Protein AF-A0A969WAZ4-F1 (afdb_monomer_lite)

pLDDT: mean 90.3, std 9.88, range [42.66, 98.5]

Radius of gyration: 16.64 Å; chains: 1; bounding box: 35×36×39 Å

Foldseek 3Di:
DQFQPVCLVVLLCCLAPHPNDLVSVLVRCVRNVVCPVHDPVLSSQLSVLLSVLSVVPQDPDDDDLVRVLVSLLVSQVSSCVSPPWRCLQVSQVSVCSRVVQQGAGDDPLLLQLLQVCCVVPPLNVPADRLDDQFTDRDSVSSNVNSVSRSSSSVSLVSVLVVCVVVVVCCCPVVVDPDDHSSVVSNVVSSCVSCVPDDD

Structure (mmCIF, N/CA/C/O backbone):
data_AF-A0A969WAZ4-F1
#
_entry.id   AF-A0A969WAZ4-F1
#
loop_
_atom_site.group_PDB
_atom_site.id
_atom_site.type_symbol
_atom_site.label_atom_id
_atom_site.label_alt_id
_atom_site.label_comp_id
_atom_site.label_asym_id
_atom_site.label_entity_id
_atom_site.label_seq_id
_atom_site.pdbx_PDB_ins_code
_atom_site.Cartn_x
_atom_site.Cartn_y
_atom_site.Cartn_z
_atom_site.occupancy
_atom_site.B_iso_or_equiv
_atom_site.auth_seq_id
_atom_site.auth_comp_id
_atom_site.auth_asym_id
_atom_site.auth_atom_id
_atom_site.pdbx_PDB_model_num
ATOM 1 N N . MET A 1 1 ? -11.092 9.374 -11.757 1.00 43.03 1 MET A N 1
ATOM 2 C CA . MET A 1 1 ? -9.801 9.866 -11.198 1.00 43.03 1 MET A CA 1
ATOM 3 C C . MET A 1 1 ? -9.638 9.368 -9.758 1.00 43.03 1 MET A C 1
ATOM 5 O O . MET A 1 1 ? -10.568 9.556 -8.981 1.00 43.03 1 MET A O 1
ATOM 9 N N . GLN A 1 2 ? -8.507 8.741 -9.378 1.00 53.97 2 GLN A N 1
ATOM 10 C CA . GLN A 1 2 ? -8.211 8.431 -7.960 1.00 53.97 2 GLN A CA 1
ATOM 11 C C . GLN A 1 2 ? -8.232 9.748 -7.171 1.00 53.97 2 GLN A C 1
ATOM 13 O O . GLN A 1 2 ? -7.351 10.592 -7.328 1.00 53.97 2 GLN A O 1
ATOM 18 N N . ARG A 1 3 ? -9.303 9.959 -6.404 1.00 54.12 3 ARG A N 1
ATOM 19 C CA . ARG A 1 3 ? -9.536 11.181 -5.635 1.00 54.12 3 ARG A CA 1
ATOM 20 C C . ARG A 1 3 ? -8.419 11.302 -4.590 1.00 54.12 3 ARG A C 1
ATOM 22 O O . ARG A 1 3 ? -8.226 10.375 -3.815 1.00 54.12 3 ARG A O 1
ATOM 29 N N . GLY A 1 4 ? -7.670 12.407 -4.599 1.00 57.81 4 GLY A N 1
ATOM 30 C CA . GLY A 1 4 ? -6.708 12.727 -3.533 1.00 57.81 4 GLY A CA 1
ATOM 31 C C . GLY A 1 4 ? -5.211 12.628 -3.857 1.00 57.81 4 GLY A C 1
ATOM 32 O O . GLY A 1 4 ? -4.432 13.059 -3.015 1.00 57.81 4 GLY A O 1
ATOM 33 N N . ILE A 1 5 ? -4.790 12.179 -5.053 1.00 66.94 5 ILE A N 1
ATOM 34 C CA . ILE A 1 5 ? -3.350 12.044 -5.398 1.00 66.94 5 ILE A CA 1
ATOM 35 C C . ILE A 1 5 ? -2.550 13.347 -5.206 1.00 66.94 5 ILE A C 1
ATOM 37 O O . ILE A 1 5 ? -1.386 13.330 -4.826 1.00 66.94 5 ILE A O 1
ATOM 41 N N . PHE A 1 6 ? -3.198 14.499 -5.398 1.00 71.62 6 PHE A N 1
ATOM 42 C CA . PHE A 1 6 ? -2.581 15.819 -5.243 1.00 71.62 6 PHE A CA 1
ATOM 43 C C . PHE A 1 6 ? -2.150 16.135 -3.803 1.00 71.62 6 PHE A C 1
ATOM 45 O O . PHE A 1 6 ? -1.317 17.011 -3.598 1.00 71.62 6 PHE A O 1
ATOM 52 N N . ARG A 1 7 ? -2.712 15.441 -2.804 1.00 80.06 7 ARG A N 1
ATOM 53 C CA . ARG A 1 7 ? -2.362 15.605 -1.385 1.00 80.06 7 ARG A CA 1
ATOM 54 C C . ARG A 1 7 ? -1.359 14.564 -0.895 1.00 80.06 7 ARG A C 1
ATOM 56 O O . ARG A 1 7 ? -0.941 14.635 0.257 1.00 80.06 7 ARG A O 1
ATOM 63 N N . ASP A 1 8 ? -0.974 13.611 -1.740 1.00 85.00 8 ASP A N 1
ATOM 64 C CA . ASP A 1 8 ? -0.005 12.583 -1.374 1.00 85.00 8 ASP A CA 1
ATOM 65 C C . ASP A 1 8 ? 1.359 13.180 -0.980 1.00 85.00 8 ASP A C 1
ATOM 67 O O . ASP A 1 8 ? 1.850 12.806 0.086 1.00 85.00 8 ASP A O 1
ATOM 71 N N . PRO A 1 9 ? 1.944 14.149 -1.725 1.00 87.00 9 PRO A N 1
ATOM 72 C CA . PRO A 1 9 ? 3.211 14.762 -1.321 1.00 87.00 9 PRO A CA 1
ATOM 73 C C . PRO A 1 9 ? 3.114 15.441 0.048 1.00 87.00 9 PRO A C 1
ATOM 75 O O . PRO A 1 9 ? 3.973 15.234 0.894 1.00 87.00 9 PRO A O 1
ATOM 78 N N . GLN A 1 10 ? 2.013 16.157 0.308 1.00 88.31 10 GLN A N 1
ATOM 79 C CA . GLN A 1 10 ? 1.778 16.831 1.590 1.00 88.31 10 GLN A CA 1
ATOM 80 C C . GLN A 1 10 ? 1.682 15.841 2.757 1.00 88.31 10 GLN A C 1
ATOM 82 O O . GLN A 1 10 ? 2.208 16.108 3.832 1.00 88.31 10 GLN A O 1
ATOM 87 N N . MET A 1 11 ? 1.016 14.697 2.561 1.00 90.00 11 MET A N 1
ATOM 88 C CA . MET A 1 11 ? 0.948 13.644 3.580 1.00 90.00 11 MET A CA 1
ATOM 89 C C . MET A 1 11 ? 2.312 13.017 3.848 1.00 90.00 11 MET A C 1
ATOM 91 O O . MET A 1 11 ? 2.672 12.840 5.008 1.00 90.00 11 MET A O 1
ATOM 95 N N . VAL A 1 12 ? 3.056 12.683 2.790 1.00 90.19 12 VAL A N 1
ATOM 96 C CA . VAL A 1 12 ? 4.391 12.084 2.907 1.00 90.19 12 VAL A CA 1
ATOM 97 C C . VAL A 1 12 ? 5.346 13.050 3.608 1.00 90.19 12 VAL A C 1
ATOM 99 O O . VAL A 1 12 ? 6.024 12.655 4.548 1.00 90.19 12 VAL A O 1
ATOM 102 N N . GLU A 1 13 ? 5.373 14.321 3.205 1.00 88.88 13 GLU A N 1
ATOM 103 C CA . GLU A 1 13 ? 6.211 15.351 3.831 1.00 88.88 13 GLU A CA 1
ATOM 104 C C . GLU A 1 13 ? 5.846 15.567 5.303 1.00 88.88 13 GLU A C 1
ATOM 106 O O . GLU A 1 13 ? 6.731 15.596 6.157 1.00 88.88 13 GLU A O 1
ATOM 111 N N . MET A 1 14 ? 4.548 15.652 5.620 1.00 91.00 14 MET A N 1
ATOM 112 C CA . MET A 1 14 ? 4.076 15.827 6.996 1.00 91.00 14 MET A CA 1
ATOM 113 C C . MET A 1 14 ? 4.473 14.653 7.895 1.00 91.00 14 MET A C 1
ATOM 115 O O . MET A 1 14 ? 4.925 14.883 9.012 1.00 91.00 14 MET A O 1
ATOM 119 N N . LEU A 1 15 ? 4.349 13.414 7.412 1.00 89.25 15 LEU A N 1
ATOM 120 C CA . LEU A 1 15 ? 4.729 12.221 8.176 1.00 89.25 15 LEU A CA 1
ATOM 121 C C . LEU A 1 15 ? 6.247 12.001 8.240 1.00 89.25 15 LEU A C 1
ATOM 123 O O . LEU A 1 15 ? 6.715 11.281 9.118 1.00 89.25 15 LEU A O 1
ATOM 127 N N . ARG A 1 16 ? 7.018 12.579 7.310 1.00 84.50 16 ARG A N 1
ATOM 128 C CA . ARG A 1 16 ? 8.479 12.445 7.278 1.00 84.50 16 ARG A CA 1
ATOM 129 C C . ARG A 1 16 ? 9.170 13.470 8.172 1.00 84.50 16 ARG A C 1
ATOM 131 O O . ARG A 1 16 ? 10.017 13.074 8.965 1.00 84.50 16 ARG A O 1
ATOM 138 N N . ASP A 1 17 ? 8.796 14.744 8.056 1.00 75.44 17 ASP A N 1
ATOM 139 C CA . ASP A 1 17 ? 9.570 15.868 8.608 1.00 75.44 17 ASP A CA 1
ATOM 140 C C . ASP A 1 17 ? 8.721 16.872 9.415 1.00 75.44 17 ASP A C 1
ATOM 142 O O . ASP A 1 17 ? 9.262 17.806 10.009 1.00 75.44 17 ASP A O 1
ATOM 146 N N . GLY A 1 18 ? 7.390 16.737 9.404 1.00 70.19 18 GLY A N 1
ATOM 147 C CA . GLY A 1 18 ? 6.471 17.764 9.894 1.00 70.19 18 GLY A CA 1
ATOM 148 C C . GLY A 1 18 ? 5.854 17.485 11.269 1.00 70.19 18 GLY A C 1
ATOM 149 O O . GLY A 1 18 ? 5.861 16.356 11.762 1.00 70.19 18 GLY A O 1
ATOM 150 N N . PRO A 1 19 ? 5.244 18.509 11.900 1.00 76.44 19 PRO A N 1
ATOM 151 C CA . PRO A 1 19 ? 4.337 18.278 13.008 1.00 76.44 19 PRO A CA 1
ATOM 152 C C . PRO A 1 19 ? 3.137 17.481 12.499 1.00 76.44 19 PRO A C 1
ATOM 154 O O . PRO A 1 19 ? 2.393 17.906 11.616 1.00 76.44 19 PRO A O 1
ATOM 157 N N . HIS A 1 20 ? 2.965 16.313 13.093 1.00 84.19 20 HIS A N 1
ATOM 158 C CA . HIS A 1 20 ? 1.871 15.393 12.850 1.00 84.19 20 HIS A CA 1
ATOM 159 C C . HIS A 1 20 ? 0.496 16.089 12.957 1.00 84.19 20 HIS A C 1
ATOM 161 O O . HIS A 1 20 ? 0.047 16.390 14.062 1.00 84.19 20 HIS A O 1
ATOM 167 N N . ASP A 1 21 ? -0.178 16.323 11.817 1.00 89.19 21 ASP A N 1
ATOM 168 C CA . ASP A 1 21 ? -1.483 17.006 11.726 1.00 89.19 21 ASP A CA 1
ATOM 169 C C . ASP A 1 21 ? -2.648 16.016 11.497 1.00 89.19 21 ASP A C 1
ATOM 171 O O . ASP A 1 21 ? -2.868 15.540 10.374 1.00 89.19 21 ASP A O 1
ATOM 175 N N . PRO A 1 22 ? -3.472 15.737 12.528 1.00 91.00 22 PRO A N 1
ATOM 176 C CA . PRO A 1 22 ? -4.633 14.860 12.404 1.00 91.00 22 PRO A CA 1
ATOM 177 C C . PRO A 1 22 ? -5.690 15.359 11.407 1.00 91.00 22 PRO A C 1
ATOM 179 O O . PRO A 1 22 ? -6.438 14.548 10.855 1.00 91.00 22 PRO A O 1
ATOM 182 N N . ASN A 1 23 ? -5.792 16.672 11.169 1.00 92.62 23 ASN A N 1
ATOM 183 C CA . ASN A 1 23 ? -6.774 17.230 10.239 1.00 92.62 23 ASN A CA 1
ATOM 184 C C . ASN A 1 23 ? -6.391 16.942 8.790 1.00 92.62 23 ASN A C 1
ATOM 186 O O . ASN A 1 23 ? -7.262 16.571 7.995 1.00 92.62 23 ASN A O 1
ATOM 190 N N . LEU A 1 24 ? -5.101 17.048 8.462 1.00 91.62 24 LEU A N 1
ATOM 191 C CA . LEU A 1 24 ? -4.585 16.662 7.155 1.00 91.62 24 LEU A CA 1
ATOM 192 C C . LEU A 1 24 ? -4.838 15.174 6.888 1.00 91.62 24 LEU A C 1
ATOM 194 O O . LEU A 1 24 ? -5.443 14.844 5.866 1.00 91.62 24 LEU A O 1
ATOM 198 N N . VAL A 1 25 ? -4.505 14.295 7.844 1.00 92.81 25 VAL A N 1
ATOM 199 C CA . VAL A 1 25 ? -4.790 12.850 7.743 1.00 92.81 25 VAL A CA 1
ATOM 200 C C . VAL A 1 25 ? -6.275 12.598 7.523 1.00 92.81 25 VAL A C 1
ATOM 202 O O . VAL A 1 25 ? -6.664 11.875 6.605 1.00 92.81 25 VAL A O 1
ATOM 205 N N . ARG A 1 26 ? -7.136 13.226 8.329 1.00 93.38 26 ARG A N 1
ATOM 206 C CA . ARG A 1 26 ? -8.588 13.078 8.203 1.00 93.38 26 ARG A CA 1
ATOM 207 C C . ARG A 1 26 ? -9.083 13.522 6.828 1.00 93.38 26 ARG A C 1
ATOM 209 O O . ARG A 1 26 ? -9.932 12.851 6.240 1.00 93.38 26 ARG A O 1
ATOM 216 N N . SER A 1 27 ? -8.584 14.646 6.317 1.00 91.69 27 SER A N 1
ATOM 217 C CA . SER A 1 27 ? -8.957 15.138 4.992 1.00 91.69 27 SER A CA 1
ATOM 218 C C . SER A 1 27 ? -8.490 14.185 3.897 1.00 91.69 27 SER A C 1
ATOM 220 O O . SER A 1 27 ? -9.275 13.858 3.012 1.00 91.69 27 SER A O 1
ATOM 222 N N . TRP A 1 28 ? -7.253 13.701 3.975 1.00 92.69 28 TRP A N 1
ATOM 223 C CA . TRP A 1 28 ? -6.691 12.776 2.998 1.00 92.69 28 TRP A CA 1
ATOM 224 C C . TRP A 1 28 ? -7.443 11.439 2.971 1.00 92.69 28 TRP A C 1
ATOM 226 O O . TRP A 1 28 ? -7.884 10.993 1.913 1.00 92.69 28 TRP A O 1
ATOM 236 N N . MET A 1 29 ? -7.708 10.841 4.139 1.00 92.44 29 MET A N 1
ATOM 237 C CA . MET A 1 29 ? -8.478 9.594 4.243 1.00 92.44 29 MET A CA 1
ATOM 238 C C . MET A 1 29 ? -9.903 9.748 3.691 1.00 92.44 29 MET A C 1
ATOM 240 O O . MET A 1 29 ? -10.449 8.814 3.099 1.00 92.44 29 MET A O 1
ATOM 244 N N . ARG A 1 30 ? -10.515 10.927 3.862 1.00 91.31 30 ARG A N 1
ATOM 245 C CA . ARG A 1 30 ? -11.819 11.250 3.269 1.00 91.31 30 ARG A CA 1
ATOM 246 C C . ARG A 1 30 ? -11.738 11.333 1.746 1.00 91.31 30 ARG A C 1
ATOM 248 O O . ARG A 1 30 ? -12.610 10.770 1.089 1.00 91.31 30 ARG A O 1
ATOM 255 N N . ASP A 1 31 ? -10.729 12.006 1.203 1.00 89.25 31 ASP A N 1
ATOM 256 C CA . ASP A 1 31 ? -10.569 12.191 -0.243 1.00 89.25 31 ASP A CA 1
ATOM 257 C C . ASP A 1 31 ? -10.378 10.838 -0.948 1.00 89.25 31 ASP A C 1
ATOM 259 O O . ASP A 1 31 ? -11.012 10.585 -1.971 1.00 89.25 31 ASP A O 1
ATOM 263 N N . TYR A 1 32 ? -9.643 9.915 -0.321 1.00 86.06 32 TYR A N 1
ATOM 264 C CA . TYR A 1 32 ? -9.499 8.523 -0.763 1.00 86.06 32 TYR A CA 1
ATOM 265 C C . TYR A 1 32 ? -10.733 7.632 -0.520 1.00 86.06 32 TYR A C 1
ATOM 267 O O . TYR A 1 32 ? -10.717 6.447 -0.857 1.00 86.06 32 TYR A O 1
ATOM 275 N N . GLY A 1 33 ? -11.805 8.158 0.079 1.00 88.31 33 GLY A N 1
ATOM 276 C CA . GLY A 1 33 ? -13.034 7.409 0.354 1.00 88.31 33 GLY A CA 1
ATOM 277 C C . GLY A 1 33 ? -12.924 6.378 1.485 1.00 88.31 33 GLY A C 1
ATOM 278 O O . GLY A 1 33 ? -13.827 5.559 1.651 1.00 88.31 33 GLY A O 1
ATOM 279 N N . LEU A 1 34 ? -11.867 6.420 2.306 1.00 91.00 34 LEU A N 1
ATOM 280 C CA . LEU A 1 34 ? -11.609 5.416 3.352 1.00 91.00 34 LEU A CA 1
ATOM 281 C C . LEU A 1 34 ? -12.655 5.436 4.478 1.00 91.00 34 LEU A C 1
ATOM 283 O O . LEU A 1 34 ? -12.827 4.452 5.191 1.00 91.00 34 LEU A O 1
ATOM 287 N N . PHE A 1 35 ? -13.384 6.544 4.627 1.00 91.69 35 PHE A N 1
ATOM 288 C CA . PHE A 1 35 ? -14.420 6.722 5.648 1.00 91.69 35 PHE A CA 1
ATOM 289 C C . PHE A 1 35 ? -15.849 6.424 5.181 1.00 91.69 35 PHE A C 1
ATOM 291 O O . PHE A 1 35 ? -16.807 6.754 5.891 1.00 91.69 35 PHE A O 1
ATOM 298 N N . GLN A 1 36 ? -16.031 5.820 4.003 1.00 88.19 36 GLN A N 1
ATOM 299 C CA . GLN A 1 36 ? -17.362 5.436 3.534 1.00 88.19 36 GLN A CA 1
ATOM 300 C C . GLN A 1 36 ? -18.028 4.474 4.531 1.00 88.19 36 GLN A C 1
ATOM 302 O O . GLN A 1 36 ? -17.456 3.440 4.875 1.00 88.19 36 GLN A O 1
ATOM 307 N N . GLY A 1 37 ? -19.228 4.831 4.999 1.00 88.88 37 GLY A N 1
ATOM 308 C CA . GLY A 1 37 ? -19.981 4.057 5.994 1.00 88.88 37 GLY A CA 1
ATOM 309 C C . GLY A 1 37 ? -19.472 4.167 7.439 1.00 88.88 37 GLY A C 1
ATOM 310 O O . GLY A 1 37 ? -19.970 3.452 8.295 1.00 88.88 37 GLY A O 1
ATOM 311 N N . ILE A 1 38 ? -18.498 5.040 7.728 1.00 92.12 38 ILE A N 1
ATOM 312 C CA . ILE A 1 38 ? -17.898 5.194 9.067 1.00 92.12 38 ILE A CA 1
ATOM 313 C C . ILE A 1 38 ? -18.461 6.437 9.762 1.00 92.12 38 ILE A C 1
ATOM 315 O O . ILE A 1 38 ? -18.547 7.501 9.136 1.00 92.12 38 ILE A O 1
ATOM 319 N N . THR A 1 39 ? -18.807 6.324 11.047 1.00 92.88 39 THR A N 1
ATOM 320 C CA . THR A 1 39 ? -19.346 7.432 11.854 1.00 92.88 39 THR A CA 1
ATOM 321 C C . THR A 1 39 ? -18.273 8.475 12.187 1.00 92.88 39 THR A C 1
ATOM 323 O O . THR A 1 39 ? -17.079 8.198 12.143 1.00 92.88 39 THR A O 1
ATOM 326 N N . ASN A 1 40 ? -18.658 9.709 12.527 1.00 91.38 40 ASN A N 1
ATOM 327 C CA . ASN A 1 40 ? -17.675 10.744 12.880 1.00 91.38 40 ASN A CA 1
ATOM 328 C C . ASN A 1 40 ? -16.798 10.405 14.106 1.00 91.38 40 ASN A C 1
ATOM 330 O O . ASN A 1 40 ? -15.598 10.684 14.021 1.00 91.38 40 ASN A O 1
ATOM 334 N N . PRO A 1 41 ? -17.327 9.821 15.201 1.00 94.50 41 PRO A N 1
ATOM 335 C CA . PRO A 1 41 ? -16.504 9.327 16.307 1.00 94.50 41 PRO A CA 1
ATOM 336 C C . PRO A 1 41 ? -15.477 8.283 15.856 1.00 94.50 41 PRO A C 1
ATOM 338 O O . PRO A 1 41 ? -14.288 8.430 16.138 1.00 94.50 41 PRO A O 1
ATOM 341 N N . ASP A 1 42 ? -15.909 7.304 15.059 1.00 95.69 42 ASP A N 1
ATOM 342 C CA . ASP A 1 42 ? -15.037 6.247 14.544 1.00 95.69 42 ASP A CA 1
ATOM 343 C C . ASP A 1 42 ? -13.945 6.799 13.622 1.00 95.69 42 ASP A C 1
ATOM 345 O O . ASP A 1 42 ? -12.790 6.388 13.703 1.00 95.69 42 ASP A O 1
ATOM 349 N N . ARG A 1 43 ? -14.271 7.790 12.779 1.00 95.12 43 ARG A N 1
ATOM 350 C CA . ARG A 1 43 ? -13.276 8.493 11.947 1.00 95.12 43 ARG A CA 1
ATOM 351 C C . ARG A 1 43 ? -12.180 9.104 12.812 1.00 95.12 43 ARG A C 1
ATOM 353 O O . ARG A 1 43 ? -11.005 8.955 12.496 1.00 95.12 43 ARG A O 1
ATOM 360 N N . THR A 1 44 ? -12.553 9.777 13.900 1.00 95.62 44 THR A N 1
ATOM 361 C CA . THR A 1 44 ? -11.589 10.373 14.835 1.00 95.62 44 THR A CA 1
ATOM 362 C C . THR A 1 44 ? -10.728 9.297 15.505 1.00 95.62 44 THR A C 1
ATOM 364 O O . THR A 1 44 ? -9.512 9.462 15.586 1.00 95.62 44 THR A O 1
ATOM 367 N N . ALA A 1 45 ? -11.324 8.178 15.927 1.00 96.50 45 ALA A N 1
ATOM 368 C CA . ALA A 1 45 ? -10.599 7.068 16.545 1.00 96.50 45 ALA A CA 1
ATOM 369 C C . ALA A 1 45 ? -9.599 6.408 15.579 1.00 96.50 45 ALA A C 1
ATOM 371 O O . ALA A 1 45 ? -8.458 6.147 15.960 1.00 96.50 45 ALA A O 1
ATOM 372 N N . ILE A 1 46 ? -9.997 6.200 14.321 1.00 97.00 46 ILE A N 1
ATOM 373 C CA . ILE A 1 46 ? -9.143 5.649 13.261 1.00 97.00 46 ILE A CA 1
ATOM 374 C C . ILE A 1 46 ? -7.967 6.579 12.953 1.00 97.00 46 ILE A C 1
ATOM 376 O O . ILE A 1 46 ? -6.830 6.116 12.896 1.00 97.00 46 ILE A O 1
ATOM 380 N N . VAL A 1 47 ? -8.215 7.888 12.818 1.00 96.69 47 VAL A N 1
ATOM 381 C CA . VAL A 1 47 ? -7.143 8.879 12.626 1.00 96.69 47 VAL A CA 1
ATOM 382 C C . VAL A 1 47 ? -6.173 8.828 13.800 1.00 96.69 47 VAL A C 1
ATOM 384 O O . VAL A 1 47 ? -4.979 8.649 13.594 1.00 96.69 47 VAL A O 1
ATOM 387 N N . ALA A 1 48 ? -6.669 8.897 15.038 1.00 96.06 48 ALA A N 1
ATOM 388 C CA . ALA A 1 48 ? -5.819 8.827 16.224 1.00 96.06 48 ALA A CA 1
ATOM 389 C C . ALA A 1 48 ? -5.014 7.518 16.293 1.00 96.06 48 ALA A C 1
ATOM 391 O O . ALA A 1 48 ? -3.853 7.526 16.704 1.00 96.06 48 ALA A O 1
ATOM 392 N N . ARG A 1 49 ? -5.607 6.391 15.875 1.00 97.06 49 ARG A N 1
ATOM 393 C CA . ARG A 1 49 ? -4.918 5.099 15.810 1.00 97.06 49 ARG A CA 1
ATOM 394 C C . ARG A 1 49 ? -3.775 5.125 14.798 1.00 97.06 49 ARG A C 1
ATOM 396 O O . ARG A 1 49 ? -2.670 4.729 15.160 1.00 97.06 49 ARG A O 1
ATOM 403 N N . PHE A 1 50 ? -4.021 5.613 13.584 1.00 96.50 50 PHE A N 1
ATOM 404 C CA . PHE A 1 50 ? -2.982 5.742 12.564 1.00 96.50 50 PHE A CA 1
ATOM 405 C C . PHE A 1 50 ? -1.870 6.702 12.998 1.00 96.50 50 PHE A C 1
ATOM 407 O O . PHE A 1 50 ? -0.703 6.373 12.844 1.00 96.50 50 PHE A O 1
ATOM 414 N N . MET A 1 51 ? -2.202 7.837 13.616 1.00 94.25 51 MET A N 1
ATOM 415 C CA . MET A 1 51 ? -1.195 8.801 14.080 1.00 94.25 51 MET A CA 1
ATOM 416 C C . MET A 1 51 ? -0.250 8.203 15.127 1.00 94.25 51 MET A C 1
ATOM 418 O O . MET A 1 51 ? 0.954 8.441 15.077 1.00 94.25 51 MET A O 1
ATOM 422 N N . ARG A 1 52 ? -0.776 7.390 16.055 1.00 94.50 52 ARG A N 1
ATOM 423 C CA . ARG A 1 52 ? 0.060 6.653 17.016 1.00 94.50 52 ARG A CA 1
ATOM 424 C C . ARG A 1 52 ? 0.955 5.626 16.326 1.00 94.50 52 ARG A C 1
ATOM 426 O O . ARG A 1 52 ? 2.118 5.514 16.689 1.00 94.50 52 ARG A O 1
ATOM 433 N N . PHE A 1 53 ? 0.419 4.904 15.343 1.00 95.38 53 PHE A N 1
ATOM 434 C CA . PHE A 1 53 ? 1.194 3.955 14.546 1.00 95.38 53 PHE A CA 1
ATOM 435 C C . PHE A 1 53 ? 2.326 4.661 13.782 1.00 95.38 53 PHE A C 1
ATOM 437 O O . PHE A 1 53 ? 3.480 4.266 13.895 1.00 95.38 53 PHE A O 1
ATOM 444 N N . ALA A 1 54 ? 2.021 5.751 13.076 1.00 93.44 54 ALA A N 1
ATOM 445 C CA . ALA A 1 54 ? 3.001 6.537 12.334 1.00 93.44 54 ALA A CA 1
ATOM 446 C C . ALA A 1 54 ? 4.128 7.057 13.240 1.00 93.44 54 ALA A C 1
ATOM 448 O O . ALA A 1 54 ? 5.298 6.882 12.919 1.00 93.44 54 ALA A O 1
ATOM 449 N N . ALA A 1 55 ? 3.786 7.610 14.409 1.00 90.50 55 ALA A N 1
ATOM 450 C CA . ALA A 1 55 ? 4.770 8.094 15.377 1.00 90.50 55 ALA A CA 1
ATOM 451 C C . ALA A 1 55 ? 5.697 6.989 15.923 1.00 90.50 55 ALA A C 1
ATOM 453 O O . ALA A 1 55 ? 6.836 7.275 16.275 1.00 90.50 55 ALA A O 1
ATOM 454 N N . ALA A 1 56 ? 5.231 5.738 15.995 1.00 91.44 56 ALA A N 1
ATOM 455 C CA . ALA A 1 56 ? 6.032 4.613 16.480 1.00 91.44 56 ALA A CA 1
ATOM 456 C C . ALA A 1 56 ? 6.981 4.031 15.416 1.00 91.44 56 ALA A C 1
ATOM 458 O O . ALA A 1 56 ? 7.993 3.426 15.769 1.00 91.44 56 ALA A O 1
ATOM 459 N N . HIS A 1 57 ? 6.665 4.203 14.128 1.00 89.81 57 HIS A N 1
ATOM 460 C CA . HIS A 1 57 ? 7.367 3.541 13.017 1.00 89.81 57 HIS A CA 1
ATOM 461 C C . HIS A 1 57 ? 8.030 4.503 12.027 1.00 89.81 57 HIS A C 1
ATOM 463 O O . HIS A 1 57 ? 8.559 4.061 11.008 1.00 89.81 57 HIS A O 1
ATOM 469 N N . GLN A 1 58 ? 8.050 5.804 12.317 1.00 74.12 58 GLN A N 1
ATOM 470 C CA . GLN A 1 58 ? 8.707 6.801 11.475 1.00 74.12 58 GLN A CA 1
ATOM 471 C C . GLN A 1 58 ? 10.189 6.443 11.283 1.00 74.12 58 GLN A C 1
ATOM 473 O O . GLN A 1 58 ? 10.984 6.431 12.225 1.00 74.12 58 GLN A O 1
ATOM 478 N N . ARG A 1 59 ? 10.561 6.111 10.044 1.00 69.50 59 ARG A N 1
ATOM 479 C CA . ARG A 1 59 ? 11.938 5.818 9.635 1.00 69.50 59 ARG A CA 1
ATOM 480 C C . ARG A 1 59 ? 12.202 6.429 8.268 1.00 69.50 59 ARG A C 1
ATOM 482 O O . ARG A 1 59 ? 11.317 6.469 7.420 1.00 69.50 59 ARG A O 1
ATOM 489 N N . VAL A 1 60 ? 13.442 6.861 8.060 1.00 60.56 60 VAL A N 1
ATOM 490 C CA . VAL A 1 60 ? 13.953 7.299 6.759 1.00 60.56 60 VAL A CA 1
ATOM 491 C C . VAL A 1 60 ? 14.675 6.109 6.130 1.00 60.56 60 VAL A C 1
ATOM 493 O O . VAL A 1 60 ? 15.722 5.704 6.628 1.00 60.56 60 VAL A O 1
ATOM 496 N N . GLY A 1 61 ? 14.111 5.525 5.072 1.00 72.50 61 GLY A N 1
ATOM 497 C CA . GLY A 1 61 ? 14.778 4.481 4.290 1.00 72.50 61 GLY A CA 1
ATOM 498 C C . GLY A 1 61 ? 13.847 3.402 3.747 1.00 72.50 61 GLY A C 1
ATOM 499 O O . GLY A 1 61 ? 12.651 3.380 4.040 1.00 72.50 61 GLY A O 1
ATOM 500 N N . ASP A 1 62 ? 14.430 2.510 2.950 1.00 80.81 62 ASP A N 1
ATOM 501 C CA . ASP A 1 62 ? 13.746 1.328 2.436 1.00 80.81 62 ASP A CA 1
ATOM 502 C C . ASP A 1 62 ? 13.515 0.303 3.550 1.00 80.81 62 ASP A C 1
ATOM 504 O O . ASP A 1 62 ? 14.349 0.111 4.438 1.00 80.81 62 ASP A O 1
ATOM 508 N N . ILE A 1 63 ? 12.371 -0.371 3.479 1.00 92.06 63 ILE A N 1
ATOM 509 C CA . ILE A 1 63 ? 11.994 -1.455 4.387 1.00 92.06 63 ILE A CA 1
ATOM 510 C C . ILE A 1 63 ? 12.026 -2.798 3.658 1.00 92.06 63 ILE A C 1
ATOM 512 O O . ILE A 1 63 ? 11.797 -2.873 2.450 1.00 92.06 63 ILE A O 1
ATOM 516 N N . THR A 1 64 ? 12.326 -3.867 4.392 1.00 94.06 64 THR A N 1
ATOM 517 C CA . THR A 1 64 ? 12.356 -5.226 3.836 1.00 94.06 64 THR A CA 1
ATOM 518 C C . THR A 1 64 ? 10.946 -5.775 3.608 1.00 94.06 64 THR A C 1
ATOM 520 O O . THR A 1 64 ? 9.964 -5.232 4.111 1.00 94.06 64 THR A O 1
ATOM 523 N N . GLU A 1 65 ? 10.818 -6.882 2.874 1.00 94.69 65 GLU A N 1
ATOM 524 C CA . GLU A 1 65 ? 9.526 -7.564 2.716 1.00 94.69 65 GLU A CA 1
ATOM 525 C C . GLU A 1 65 ? 8.952 -8.037 4.067 1.00 94.69 65 GLU A C 1
ATOM 527 O O . GLU A 1 65 ? 7.754 -7.889 4.318 1.00 94.69 65 GLU A O 1
ATOM 532 N N . ASP A 1 66 ? 9.813 -8.509 4.974 1.00 96.31 66 ASP A N 1
ATOM 533 C CA . ASP A 1 66 ? 9.426 -8.906 6.332 1.00 96.31 66 ASP A CA 1
ATOM 534 C C . ASP A 1 66 ? 8.941 -7.712 7.164 1.00 96.31 66 ASP A C 1
ATOM 536 O O . ASP A 1 66 ? 7.956 -7.819 7.904 1.00 96.31 66 ASP A O 1
ATOM 540 N N . ASP A 1 67 ? 9.575 -6.546 7.009 1.00 96.19 67 ASP A N 1
ATOM 541 C CA . ASP A 1 67 ? 9.094 -5.308 7.622 1.00 96.19 67 ASP A CA 1
ATOM 542 C C . ASP A 1 67 ? 7.725 -4.907 7.076 1.00 96.19 67 ASP A C 1
ATOM 544 O O . ASP A 1 67 ? 6.847 -4.550 7.861 1.00 96.19 67 ASP A O 1
ATOM 548 N N . ILE A 1 68 ? 7.514 -4.993 5.757 1.00 97.25 68 ILE A N 1
ATOM 549 C CA . ILE A 1 68 ? 6.219 -4.687 5.133 1.00 97.25 68 ILE A CA 1
ATOM 550 C C . ILE A 1 68 ? 5.144 -5.611 5.693 1.00 97.25 68 ILE A C 1
ATOM 552 O O . ILE A 1 68 ? 4.103 -5.116 6.122 1.00 97.25 68 ILE A O 1
ATOM 556 N N . ARG A 1 69 ? 5.403 -6.924 5.749 1.00 98.50 69 ARG A N 1
ATOM 557 C CA . ARG A 1 69 ? 4.481 -7.902 6.337 1.00 98.50 69 ARG A CA 1
ATOM 558 C C . ARG A 1 69 ? 4.132 -7.518 7.771 1.00 98.50 69 ARG A C 1
ATOM 560 O O . ARG A 1 69 ? 2.957 -7.355 8.084 1.00 98.50 69 ARG A O 1
ATOM 567 N N . ARG A 1 70 ? 5.138 -7.314 8.626 1.00 97.94 70 ARG A N 1
ATOM 568 C CA . ARG A 1 70 ? 4.948 -6.973 10.044 1.00 97.94 70 ARG A CA 1
ATOM 569 C C . ARG A 1 70 ? 4.15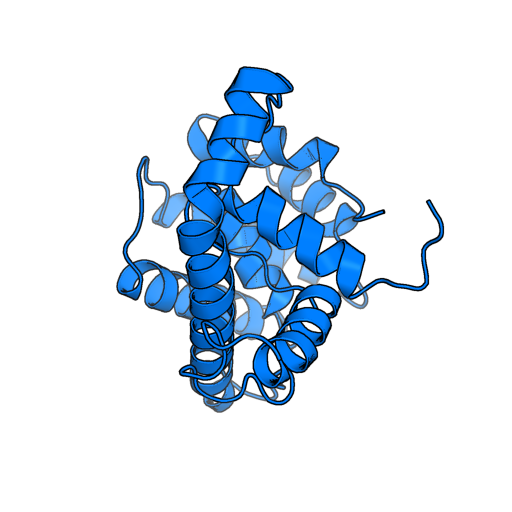2 -5.679 10.226 1.00 97.94 70 ARG A C 1
ATOM 571 O O . ARG A 1 70 ? 3.178 -5.663 10.975 1.00 97.94 70 ARG A O 1
ATOM 578 N N . LEU A 1 71 ? 4.556 -4.604 9.549 1.00 97.62 71 LEU A N 1
ATOM 579 C CA . LEU A 1 71 ? 3.926 -3.285 9.656 1.00 97.62 71 LEU A CA 1
ATOM 580 C C . LEU A 1 71 ? 2.497 -3.297 9.110 1.00 97.62 71 LEU A C 1
ATOM 582 O O . LEU A 1 71 ? 1.606 -2.677 9.691 1.00 97.62 71 LEU A O 1
ATOM 586 N N . TYR A 1 72 ? 2.267 -4.023 8.016 1.00 98.12 72 TYR A N 1
ATOM 587 C CA . TYR A 1 72 ? 0.939 -4.192 7.448 1.00 98.12 72 TYR A CA 1
ATOM 588 C C . TYR A 1 72 ? 0.026 -4.982 8.386 1.00 98.12 72 TYR A C 1
ATOM 590 O O . TYR A 1 72 ? -1.089 -4.531 8.644 1.00 98.12 72 TYR A O 1
ATOM 598 N N . THR A 1 73 ? 0.501 -6.097 8.956 1.00 98.38 73 THR A N 1
ATOM 599 C CA . THR A 1 73 ? -0.238 -6.869 9.966 1.00 98.38 73 THR A CA 1
ATOM 600 C C . THR A 1 73 ? -0.600 -6.001 11.165 1.00 98.38 73 THR A C 1
ATOM 602 O O . THR A 1 73 ? -1.763 -5.965 11.567 1.00 98.38 73 THR A O 1
ATOM 605 N N . GLU A 1 74 ? 0.367 -5.267 11.719 1.00 98.06 74 GLU A N 1
ATOM 606 C CA . GLU A 1 74 ? 0.158 -4.405 12.883 1.00 98.06 74 GLU A CA 1
ATOM 607 C C . GLU A 1 74 ? -0.889 -3.318 12.598 1.00 98.06 74 GLU A C 1
ATOM 609 O O . GLU A 1 74 ? -1.851 -3.161 13.357 1.00 98.06 74 GLU A O 1
ATOM 614 N N . LEU A 1 75 ? -0.753 -2.606 11.475 1.00 97.88 75 LEU A N 1
ATOM 615 C CA . LEU A 1 75 ? -1.675 -1.539 11.100 1.00 97.88 75 LEU A CA 1
ATOM 616 C C . LEU A 1 75 ? -3.075 -2.077 10.779 1.00 97.88 75 LEU A C 1
ATOM 618 O O . LEU A 1 75 ? -4.067 -1.530 11.261 1.00 97.88 75 LEU A O 1
ATOM 622 N N . LEU A 1 76 ? -3.174 -3.153 9.994 1.00 97.94 76 LEU A N 1
ATOM 623 C CA . LEU A 1 76 ? -4.447 -3.785 9.644 1.00 97.94 76 LEU A CA 1
ATOM 624 C C . LEU A 1 76 ? -5.194 -4.252 10.900 1.00 97.94 76 LEU A C 1
ATOM 626 O O . LEU A 1 76 ? -6.378 -3.943 11.055 1.00 97.94 76 LEU A O 1
ATOM 630 N N . THR A 1 77 ? -4.487 -4.911 11.821 1.00 97.69 77 THR A N 1
ATOM 631 C CA . THR A 1 77 ? -5.030 -5.353 13.114 1.00 97.69 77 THR A CA 1
ATOM 632 C C . THR A 1 77 ? -5.527 -4.167 13.930 1.00 97.69 77 THR A C 1
ATOM 634 O O . THR A 1 77 ? -6.678 -4.143 14.366 1.00 97.69 77 THR A O 1
ATOM 637 N N . ALA A 1 78 ? -4.703 -3.128 14.078 1.00 97.31 78 ALA A N 1
ATOM 638 C CA . ALA A 1 78 ? -5.045 -1.948 14.859 1.00 97.31 78 ALA A CA 1
ATOM 639 C C . ALA A 1 78 ? -6.282 -1.206 14.318 1.00 97.31 78 ALA A C 1
ATOM 641 O O . ALA A 1 78 ? -7.110 -0.717 15.098 1.00 97.31 78 ALA A O 1
ATOM 642 N N . LEU A 1 79 ? -6.424 -1.116 12.992 1.00 96.81 79 LEU A N 1
ATOM 643 C CA . LEU A 1 79 ? -7.593 -0.518 12.345 1.00 96.81 79 LEU A CA 1
ATOM 644 C C . LEU A 1 79 ? -8.840 -1.390 12.528 1.00 96.81 79 LEU A C 1
ATOM 646 O O . LEU A 1 79 ? -9.887 -0.866 12.911 1.00 96.81 79 LEU A O 1
ATOM 650 N N . HIS A 1 80 ? -8.723 -2.706 12.327 1.00 96.00 80 HIS A N 1
ATOM 651 C CA . HIS A 1 80 ? -9.831 -3.651 12.491 1.00 96.00 80 HIS A CA 1
ATOM 652 C C . HIS A 1 80 ? -10.363 -3.686 13.931 1.00 96.00 80 HIS A C 1
ATOM 654 O O . HIS A 1 80 ? -11.574 -3.661 14.146 1.00 96.00 80 HIS A O 1
ATOM 660 N N . GLN A 1 81 ? -9.474 -3.646 14.925 1.00 95.62 81 GLN A N 1
ATOM 661 C CA . GLN A 1 81 ? -9.845 -3.546 16.341 1.00 95.62 81 GLN A CA 1
ATOM 662 C C . GLN A 1 81 ? -10.537 -2.225 16.690 1.00 95.62 81 GLN A C 1
ATOM 664 O O . GLN A 1 81 ? -11.311 -2.164 17.640 1.00 95.62 81 GLN A O 1
ATOM 669 N N . THR A 1 82 ? -10.243 -1.155 15.947 1.00 95.81 82 THR A N 1
ATOM 670 C CA . THR A 1 82 ? -10.868 0.155 16.166 1.00 95.81 82 THR A CA 1
ATOM 671 C C . THR A 1 82 ? -12.259 0.205 15.531 1.00 95.81 82 THR A C 1
ATOM 673 O O . THR A 1 82 ? -13.196 0.693 16.152 1.00 95.81 82 THR A O 1
ATOM 676 N N . VAL A 1 83 ? -12.409 -0.321 14.312 1.00 94.94 83 VAL A N 1
ATOM 677 C CA . VAL A 1 83 ? -13.701 -0.492 13.637 1.00 94.94 83 VAL A CA 1
ATOM 678 C C . VAL A 1 83 ? -13.667 -1.790 12.842 1.00 94.94 83 VAL A C 1
ATOM 680 O O . VAL A 1 83 ? -12.867 -1.921 11.911 1.00 94.94 83 VAL A O 1
ATOM 683 N N . ARG A 1 84 ? -14.572 -2.722 13.157 1.00 93.31 84 ARG A N 1
ATOM 684 C CA . ARG A 1 84 ? -14.646 -4.028 12.488 1.00 93.31 84 ARG A CA 1
ATOM 685 C C . ARG A 1 84 ? -15.103 -3.885 11.039 1.00 93.31 84 ARG A C 1
ATOM 687 O O . ARG A 1 84 ? -16.286 -3.707 10.761 1.00 93.31 84 ARG A O 1
ATOM 694 N N . ARG A 1 85 ? -14.143 -3.948 10.119 1.00 91.38 85 ARG A N 1
ATOM 695 C CA . ARG A 1 85 ? -14.329 -4.091 8.669 1.00 91.38 85 ARG A CA 1
ATOM 696 C C . ARG A 1 85 ? -13.021 -4.534 8.024 1.00 91.38 85 ARG A C 1
ATOM 698 O O . ARG A 1 85 ? -11.958 -4.466 8.647 1.00 91.38 85 ARG A O 1
ATOM 705 N N . SER A 1 86 ? -13.085 -4.890 6.745 1.00 89.31 86 SER A N 1
ATOM 706 C CA . SER A 1 86 ? -11.883 -5.055 5.933 1.00 89.31 86 SER A CA 1
ATOM 707 C C . SER A 1 86 ? -11.236 -3.687 5.678 1.00 89.31 86 SER A C 1
ATOM 709 O O . SER A 1 86 ? -11.799 -2.819 5.000 1.00 89.31 86 SER A O 1
ATOM 711 N N . TRP A 1 87 ? -10.060 -3.480 6.274 1.00 94.88 87 TRP A N 1
ATOM 712 C CA . TRP A 1 87 ? -9.220 -2.291 6.094 1.00 94.88 87 TRP A CA 1
ATOM 713 C C . TRP A 1 87 ? -8.055 -2.542 5.126 1.00 94.88 87 TRP A C 1
ATOM 715 O O . TRP A 1 87 ? -7.155 -1.716 5.052 1.00 94.88 87 TRP A O 1
ATOM 725 N N . VAL A 1 88 ? -8.079 -3.626 4.341 1.00 94.94 88 VAL A N 1
ATOM 726 C CA . VAL A 1 88 ? -6.971 -4.066 3.462 1.00 94.94 88 VAL A CA 1
ATOM 727 C C . VAL A 1 88 ? -6.435 -2.933 2.573 1.00 94.94 88 VAL A C 1
ATOM 729 O O . VAL A 1 88 ? -5.254 -2.590 2.624 1.00 94.94 88 VAL A O 1
ATOM 732 N N . SER A 1 89 ? -7.327 -2.275 1.822 1.00 94.44 89 SER A N 1
ATOM 733 C CA . SER A 1 89 ? -6.988 -1.122 0.969 1.00 94.44 89 SER A CA 1
ATOM 734 C C . SER A 1 89 ? -6.506 0.096 1.765 1.00 94.44 89 SER A C 1
ATOM 736 O O . SER A 1 89 ? -5.661 0.857 1.299 1.00 94.44 89 SER A O 1
ATOM 738 N N . ALA A 1 90 ? -7.069 0.334 2.950 1.00 95.25 90 ALA A N 1
ATOM 739 C CA . ALA A 1 90 ? -6.708 1.498 3.753 1.00 95.25 90 ALA A CA 1
ATOM 740 C C . ALA A 1 90 ? -5.342 1.320 4.416 1.00 95.25 90 ALA A C 1
ATOM 742 O O . ALA A 1 90 ? -4.536 2.241 4.377 1.00 95.25 90 ALA A O 1
ATOM 743 N N . ALA A 1 91 ? -5.069 0.135 4.967 1.00 97.31 91 ALA A N 1
ATOM 744 C CA . ALA A 1 91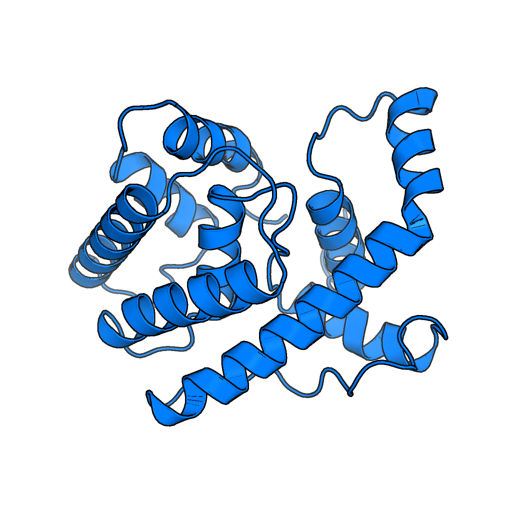 ? -3.796 -0.206 5.581 1.00 97.31 91 ALA A CA 1
ATOM 745 C C . ALA A 1 91 ? -2.648 -0.034 4.577 1.00 97.31 91 ALA A C 1
ATOM 747 O O . ALA A 1 91 ? -1.667 0.624 4.900 1.00 97.31 91 ALA A O 1
ATOM 748 N N . SER A 1 92 ? -2.801 -0.494 3.328 1.00 96.75 92 SER A N 1
ATOM 749 C CA . SER A 1 92 ? -1.752 -0.324 2.308 1.00 96.75 92 SER A CA 1
ATOM 750 C C . SER A 1 92 ? -1.541 1.141 1.929 1.00 96.75 92 SER A C 1
ATOM 752 O O . SER A 1 92 ? -0.417 1.575 1.726 1.00 96.75 92 SER A O 1
ATOM 754 N N . LYS A 1 93 ? -2.626 1.923 1.847 1.00 94.94 93 LYS A N 1
ATOM 755 C CA . LYS A 1 93 ? -2.583 3.352 1.502 1.00 94.94 93 LYS A CA 1
ATOM 756 C C . LYS A 1 93 ? -1.907 4.177 2.597 1.00 94.94 93 LYS A C 1
ATOM 758 O O . LYS A 1 93 ? -1.056 5.005 2.307 1.00 94.94 93 LYS A O 1
ATOM 763 N N . LEU A 1 94 ? -2.265 3.917 3.849 1.00 95.19 94 LEU A N 1
ATOM 764 C CA . LEU A 1 94 ? -1.671 4.564 5.015 1.00 95.19 94 LEU A CA 1
ATOM 765 C C . LEU A 1 94 ? -0.201 4.167 5.199 1.00 95.19 94 LEU A C 1
ATOM 767 O O . LEU A 1 94 ? 0.628 5.020 5.502 1.00 95.19 94 LEU A O 1
ATOM 771 N N . LEU A 1 95 ? 0.133 2.894 4.970 1.00 95.50 95 LEU A N 1
ATOM 772 C CA . LEU A 1 95 ? 1.512 2.415 5.025 1.00 95.50 95 LEU A CA 1
ATOM 773 C C . LEU A 1 95 ? 2.359 2.982 3.873 1.00 95.50 95 LEU A C 1
ATOM 775 O O . LEU A 1 95 ? 3.520 3.323 4.082 1.00 95.50 95 LEU A O 1
ATOM 779 N N . TRP A 1 96 ? 1.774 3.165 2.685 1.00 94.31 96 TRP A N 1
ATOM 780 C CA . TRP A 1 96 ? 2.425 3.846 1.564 1.00 94.31 96 TRP A CA 1
ATOM 781 C C . TRP A 1 96 ? 2.827 5.281 1.912 1.00 94.31 96 TRP A C 1
ATOM 783 O O . TRP A 1 96 ? 3.920 5.698 1.551 1.00 94.31 96 TRP A O 1
ATOM 793 N N . CYS A 1 97 ? 2.009 6.020 2.670 1.00 92.12 97 CYS A N 1
ATOM 794 C CA . CYS A 1 97 ? 2.376 7.373 3.100 1.00 92.12 97 CYS A CA 1
ATOM 795 C C . CYS A 1 97 ? 3.645 7.413 3.968 1.00 92.12 97 CYS A C 1
ATOM 797 O O . CYS A 1 97 ? 4.304 8.447 4.015 1.00 92.12 97 CYS A O 1
ATOM 799 N N . LEU A 1 98 ? 3.982 6.311 4.646 1.00 92.62 98 LEU A N 1
ATOM 800 C CA . LEU A 1 98 ? 5.208 6.185 5.437 1.00 92.62 98 LEU A CA 1
ATOM 801 C C . LEU A 1 98 ? 6.396 5.699 4.592 1.00 92.62 98 LEU A C 1
ATOM 803 O O . LEU A 1 98 ? 7.521 6.125 4.830 1.00 92.62 98 LEU A O 1
ATOM 807 N N . TYR A 1 99 ? 6.154 4.841 3.595 1.00 93.06 99 TYR A N 1
ATOM 808 C CA . TYR A 1 99 ? 7.204 4.213 2.778 1.00 93.06 99 TYR A CA 1
ATOM 809 C C . TYR A 1 99 ? 6.862 4.239 1.276 1.00 93.06 99 TYR A C 1
ATOM 811 O O . TYR A 1 99 ? 6.666 3.185 0.653 1.00 93.06 99 TYR A O 1
ATOM 819 N N . PRO A 1 100 ? 6.789 5.431 0.659 1.00 91.62 100 PRO A N 1
ATOM 820 C CA . PRO A 1 100 ? 6.194 5.598 -0.667 1.00 91.62 100 PRO A CA 1
ATOM 821 C C . PRO A 1 100 ? 7.009 4.976 -1.810 1.00 91.62 100 PRO A C 1
ATOM 823 O O . PRO A 1 100 ? 6.462 4.730 -2.883 1.00 91.62 100 PRO A O 1
ATOM 826 N N . SER A 1 101 ? 8.297 4.693 -1.590 1.00 91.25 101 SER A N 1
ATOM 827 C CA . SER A 1 101 ? 9.194 4.063 -2.574 1.00 91.25 101 SER A CA 1
ATOM 828 C C . SER A 1 101 ? 9.088 2.532 -2.618 1.00 91.25 101 SER A C 1
ATOM 830 O O . SER A 1 101 ? 9.476 1.903 -3.611 1.00 91.25 101 SER A O 1
ATOM 832 N N . THR A 1 102 ? 8.574 1.917 -1.550 1.00 92.94 102 THR A N 1
ATOM 833 C CA . THR A 1 102 ? 8.677 0.465 -1.326 1.00 92.94 102 THR A CA 1
ATOM 834 C C . THR A 1 102 ? 7.314 -0.211 -1.215 1.00 92.94 102 THR A C 1
ATOM 836 O O . THR A 1 102 ? 7.123 -1.328 -1.700 1.00 92.94 102 THR A O 1
ATOM 839 N N . VAL A 1 103 ? 6.351 0.449 -0.575 1.00 95.06 103 VAL A N 1
ATOM 840 C CA . VAL A 1 103 ? 5.022 -0.115 -0.323 1.00 95.06 103 VAL A CA 1
ATOM 841 C C . VAL A 1 103 ? 4.143 0.057 -1.558 1.00 95.06 103 VAL A C 1
ATOM 843 O O . VAL A 1 103 ? 4.198 1.073 -2.238 1.00 95.06 103 VAL A O 1
ATOM 846 N N . VAL A 1 104 ? 3.337 -0.955 -1.859 1.00 96.00 104 VAL A N 1
ATOM 847 C CA . VAL A 1 104 ? 2.394 -0.962 -2.984 1.00 96.00 104 VAL A CA 1
ATOM 848 C C . VAL A 1 104 ? 1.004 -0.637 -2.444 1.00 96.00 104 VAL A C 1
ATOM 850 O O . VAL A 1 104 ? 0.607 -1.149 -1.396 1.00 96.00 104 VAL A O 1
ATOM 853 N N . ILE A 1 105 ? 0.225 0.182 -3.150 1.00 94.88 105 ILE A N 1
ATOM 854 C CA . ILE A 1 105 ? -1.158 0.445 -2.749 1.00 94.88 105 ILE A CA 1
ATOM 855 C C . ILE A 1 105 ? -2.063 -0.678 -3.254 1.00 94.88 105 ILE A C 1
ATOM 857 O O . ILE A 1 105 ? -2.213 -0.878 -4.455 1.00 94.88 105 ILE A O 1
ATOM 861 N N . TYR A 1 106 ? -2.762 -1.352 -2.339 1.00 95.50 106 TYR A N 1
ATOM 862 C CA . TYR A 1 106 ? -3.843 -2.258 -2.706 1.00 95.50 106 TYR A CA 1
ATOM 863 C C . TYR A 1 106 ? -5.042 -1.479 -3.262 1.00 95.50 106 TYR A C 1
ATOM 865 O O . TYR A 1 106 ? -5.559 -0.543 -2.633 1.00 95.50 106 TYR A O 1
ATOM 873 N N . ASP A 1 107 ? -5.499 -1.881 -4.446 1.00 93.75 107 ASP A N 1
ATOM 874 C CA . ASP A 1 107 ? -6.661 -1.322 -5.129 1.00 93.75 107 ASP A CA 1
ATOM 875 C C . ASP A 1 107 ? -7.403 -2.415 -5.911 1.00 93.75 107 ASP A C 1
ATOM 877 O O . ASP A 1 107 ? -6.795 -3.272 -6.551 1.00 93.75 107 ASP A O 1
ATOM 881 N N . ALA A 1 108 ? -8.736 -2.380 -5.882 1.00 92.38 108 ALA A N 1
ATOM 882 C CA . ALA A 1 108 ? -9.562 -3.399 -6.521 1.00 92.38 108 ALA A CA 1
ATOM 883 C C . ALA A 1 108 ? -9.398 -3.439 -8.051 1.00 92.38 108 ALA A C 1
ATOM 885 O O . ALA A 1 108 ? -9.552 -4.502 -8.651 1.00 92.38 108 ALA A O 1
ATOM 886 N N . PHE A 1 109 ? -9.093 -2.310 -8.700 1.00 93.44 109 PHE A N 1
ATOM 887 C CA . PHE A 1 109 ? -8.853 -2.284 -10.144 1.00 93.44 109 PHE A CA 1
ATOM 888 C C . PHE A 1 109 ? -7.485 -2.861 -10.495 1.00 93.44 109 PHE A C 1
ATOM 890 O O . PHE A 1 109 ? -7.391 -3.661 -11.421 1.00 93.44 109 PHE A O 1
ATOM 897 N N . VAL A 1 110 ? -6.454 -2.544 -9.709 1.00 95.38 110 VAL A N 1
ATOM 898 C CA . VAL A 1 110 ? -5.127 -3.156 -9.865 1.00 95.38 110 VAL A CA 1
ATOM 899 C C . VAL A 1 110 ? -5.212 -4.666 -9.643 1.00 95.38 110 VAL A C 1
ATOM 901 O O . VAL A 1 110 ? -4.721 -5.430 -10.465 1.00 95.38 110 VAL A O 1
ATOM 904 N N . HIS A 1 111 ? -5.929 -5.113 -8.607 1.00 95.56 111 HIS A N 1
ATOM 905 C CA . HIS A 1 111 ? -6.179 -6.535 -8.356 1.00 95.56 111 HIS A CA 1
ATOM 906 C C . HIS A 1 111 ? -6.812 -7.232 -9.573 1.00 95.56 111 HIS A C 1
ATOM 908 O O . HIS A 1 111 ? -6.393 -8.319 -9.961 1.00 95.56 111 HIS A O 1
ATOM 914 N N . ARG A 1 112 ? -7.809 -6.607 -10.217 1.00 93.62 112 ARG A N 1
ATOM 915 C CA . ARG A 1 112 ? -8.420 -7.148 -11.446 1.00 93.62 112 ARG A CA 1
ATOM 916 C C . ARG A 1 112 ? -7.432 -7.209 -12.606 1.00 93.62 112 ARG A C 1
ATOM 918 O O . ARG A 1 112 ? -7.426 -8.208 -13.318 1.00 93.62 112 ARG A O 1
ATOM 925 N N . ALA A 1 113 ? -6.622 -6.167 -12.792 1.00 95.19 113 ALA A N 1
ATOM 926 C CA . ALA A 1 113 ? -5.602 -6.149 -13.834 1.00 95.19 113 ALA A CA 1
ATOM 927 C C . ALA A 1 113 ? -4.603 -7.295 -13.629 1.00 95.19 113 ALA A C 1
ATOM 929 O O . ALA A 1 113 ? -4.394 -8.081 -14.546 1.00 95.19 113 ALA A O 1
ATOM 930 N N . LEU A 1 114 ? -4.088 -7.467 -12.408 1.00 96.25 114 LEU A N 1
ATOM 931 C CA . LEU A 1 114 ? -3.185 -8.565 -12.056 1.00 96.25 114 LEU A CA 1
ATOM 932 C C . LEU A 1 114 ? -3.824 -9.942 -12.269 1.00 96.25 114 LEU A C 1
ATOM 934 O O . LEU A 1 114 ? -3.173 -10.831 -12.805 1.00 96.25 114 LEU A O 1
ATOM 938 N N . ALA A 1 115 ? -5.102 -10.122 -11.923 1.00 93.75 115 ALA A N 1
ATOM 939 C CA . ALA A 1 115 ? -5.800 -11.393 -12.128 1.00 93.75 115 ALA A CA 1
ATOM 940 C C . ALA A 1 115 ? -5.866 -11.819 -13.605 1.00 93.75 115 ALA A C 1
ATOM 942 O O . ALA A 1 115 ? -5.826 -13.016 -13.899 1.00 93.75 115 ALA A O 1
ATOM 943 N N . VAL A 1 116 ? -5.966 -10.851 -14.522 1.00 92.44 116 VAL A N 1
ATOM 944 C CA . VAL A 1 116 ? -5.934 -11.090 -15.972 1.00 92.44 116 VAL A CA 1
ATOM 945 C C . VAL A 1 116 ? -4.498 -11.245 -16.459 1.00 92.44 116 VAL A C 1
ATOM 947 O O . VAL A 1 116 ? -4.197 -12.212 -17.154 1.00 92.44 116 VAL A O 1
ATOM 950 N N . MET A 1 117 ? -3.607 -10.329 -16.072 1.00 93.94 117 MET A N 1
ATOM 951 C CA . MET A 1 117 ? -2.207 -10.344 -16.495 1.00 93.94 117 MET A CA 1
ATOM 952 C C . MET A 1 117 ? -1.500 -11.634 -16.084 1.00 93.94 117 MET A C 1
ATOM 954 O O . MET A 1 117 ? -0.787 -12.204 -16.894 1.00 93.94 117 MET A O 1
ATOM 958 N N . GLN A 1 118 ? -1.780 -12.174 -14.896 1.00 94.81 118 GLN A N 1
ATOM 959 C CA . GLN A 1 118 ? -1.214 -13.446 -14.438 1.00 94.81 118 GLN A CA 1
ATOM 960 C C . GLN A 1 118 ? -1.515 -14.630 -15.379 1.00 94.81 118 GLN A C 1
ATOM 962 O O . GLN A 1 118 ? -0.847 -15.656 -15.311 1.00 94.81 118 GLN A O 1
ATOM 967 N N . CYS A 1 119 ? -2.537 -14.535 -16.232 1.00 90.56 119 CYS A N 1
ATOM 968 C CA . CYS A 1 119 ? -2.863 -15.581 -17.203 1.00 90.56 119 CYS A CA 1
ATOM 969 C C . CYS A 1 119 ? -2.086 -15.467 -18.524 1.00 90.56 119 CYS A C 1
ATOM 971 O O . CYS A 1 119 ? -2.116 -16.416 -19.302 1.00 90.56 119 CYS A O 1
ATOM 973 N N . ILE A 1 120 ? -1.479 -14.314 -18.810 1.00 92.12 120 ILE A N 1
ATOM 974 C CA . ILE A 1 120 ? -0.870 -14.001 -20.116 1.00 92.12 120 ILE A CA 1
ATOM 975 C C . ILE A 1 120 ? 0.571 -13.488 -20.013 1.00 92.12 120 ILE A C 1
ATOM 977 O O . ILE A 1 120 ? 1.222 -13.308 -21.036 1.00 92.12 120 ILE A O 1
ATOM 981 N N . ASP A 1 121 ? 1.043 -13.219 -18.799 1.00 93.25 121 ASP A N 1
ATOM 982 C CA . ASP A 1 121 ? 2.372 -12.705 -18.504 1.00 93.25 121 ASP A CA 1
ATOM 983 C C . ASP A 1 121 ? 3.180 -13.779 -17.762 1.00 93.25 121 ASP A C 1
ATOM 985 O O . ASP A 1 121 ? 2.852 -14.153 -16.629 1.00 93.25 121 ASP A O 1
ATOM 989 N N . ASP A 1 122 ? 4.230 -14.279 -18.415 1.00 92.19 122 ASP A N 1
ATOM 990 C CA . ASP A 1 122 ? 5.083 -15.355 -17.900 1.00 92.19 122 ASP A CA 1
ATOM 991 C C . ASP A 1 122 ? 5.791 -14.970 -16.591 1.00 92.19 122 ASP A C 1
ATOM 993 O O . ASP A 1 122 ? 6.039 -15.826 -15.739 1.00 92.19 122 ASP A O 1
ATOM 997 N N . GLU A 1 123 ? 6.065 -13.679 -16.384 1.00 92.38 123 GLU A N 1
ATOM 998 C CA . GLU A 1 123 ? 6.7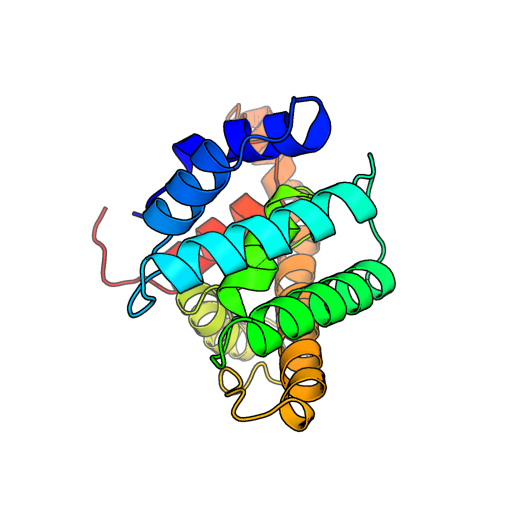28 -13.173 -15.179 1.00 92.38 123 GLU A CA 1
ATOM 999 C C . GLU A 1 123 ? 5.804 -13.204 -13.963 1.00 92.38 123 GLU A C 1
ATOM 1001 O O . GLU A 1 123 ? 6.263 -13.305 -12.823 1.00 92.38 123 GLU A O 1
ATOM 1006 N N . LEU A 1 124 ? 4.492 -13.153 -14.194 1.00 95.31 124 LEU A N 1
ATOM 1007 C CA . LEU A 1 124 ? 3.474 -13.280 -13.156 1.00 95.31 124 LEU A CA 1
ATOM 1008 C C . LEU A 1 124 ? 2.968 -14.717 -12.990 1.00 95.31 124 LEU A C 1
ATOM 1010 O O . LEU A 1 124 ? 2.484 -15.071 -11.910 1.00 95.31 124 LEU A O 1
ATOM 1014 N N . ALA A 1 125 ? 3.088 -15.558 -14.019 1.00 92.94 125 ALA A N 1
ATOM 1015 C CA . ALA A 1 125 ? 2.600 -16.937 -14.009 1.00 92.94 125 ALA A CA 1
ATOM 1016 C C . ALA A 1 125 ? 3.230 -17.798 -12.895 1.00 92.94 125 ALA A C 1
ATOM 1018 O O . ALA A 1 125 ? 2.582 -18.712 -12.387 1.00 92.94 125 ALA A O 1
ATOM 1019 N N . GLY A 1 126 ? 4.463 -17.482 -12.479 1.00 91.50 126 GLY A N 1
ATOM 1020 C CA . GLY A 1 126 ? 5.172 -18.177 -11.397 1.00 91.50 126 GLY A CA 1
ATOM 1021 C C . GLY A 1 126 ? 4.688 -17.854 -9.976 1.00 91.50 126 GLY A C 1
ATOM 1022 O O . GLY A 1 126 ? 5.074 -18.541 -9.031 1.00 91.50 126 GLY A O 1
ATOM 1023 N N . PHE A 1 127 ? 3.849 -16.830 -9.796 1.00 96.44 127 PHE A N 1
ATOM 1024 C CA . PHE A 1 127 ? 3.311 -16.463 -8.484 1.00 96.44 127 PHE A CA 1
ATOM 1025 C C . PHE A 1 127 ? 2.092 -17.321 -8.109 1.00 96.44 127 PHE A C 1
ATOM 1027 O O . PHE A 1 127 ? 1.334 -17.739 -8.991 1.00 96.44 127 PHE A O 1
ATOM 1034 N N . PRO A 1 128 ? 1.808 -17.519 -6.806 1.00 96.00 128 PRO A N 1
ATOM 1035 C CA . PRO A 1 128 ? 0.514 -18.032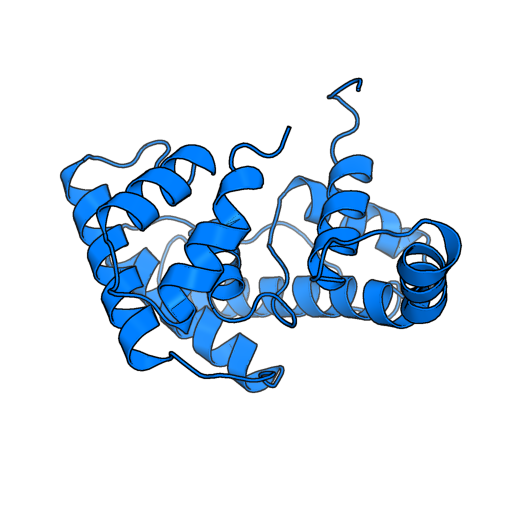 -6.364 1.00 96.00 128 PRO A CA 1
ATOM 1036 C C . PRO A 1 128 ? -0.639 -17.231 -6.981 1.00 96.00 128 PRO A C 1
ATOM 1038 O O . PRO A 1 128 ? -0.541 -16.013 -7.157 1.00 96.00 128 PRO A O 1
ATOM 1041 N N . ARG A 1 129 ? -1.758 -17.890 -7.311 1.00 94.88 129 ARG A N 1
ATOM 1042 C CA . ARG A 1 129 ? -2.922 -17.193 -7.885 1.00 94.88 129 ARG A CA 1
ATOM 1043 C C . ARG A 1 129 ? -3.380 -16.073 -6.954 1.00 94.88 129 ARG A C 1
ATOM 1045 O O . ARG A 1 129 ? -3.576 -16.308 -5.766 1.00 94.88 129 ARG A O 1
ATOM 1052 N N . ILE A 1 130 ? -3.592 -14.876 -7.509 1.00 93.56 130 ILE A N 1
ATOM 1053 C CA . ILE A 1 130 ? -4.039 -13.712 -6.723 1.00 93.56 130 ILE A CA 1
ATOM 1054 C C . ILE A 1 130 ? -5.387 -13.972 -6.028 1.00 93.56 130 ILE A C 1
ATOM 1056 O O . ILE A 1 130 ? -5.603 -13.554 -4.895 1.00 93.56 130 ILE A O 1
ATOM 1060 N N . GLY A 1 131 ? -6.261 -14.750 -6.675 1.00 90.44 131 GLY A N 1
ATOM 1061 C CA . GLY A 1 131 ? -7.513 -15.224 -6.095 1.00 90.44 131 GLY A CA 1
ATOM 1062 C C . GLY A 1 131 ? -8.567 -14.127 -5.944 1.00 90.44 131 GLY A C 1
ATOM 1063 O O . GLY A 1 131 ? -8.627 -13.180 -6.726 1.00 90.44 131 GLY A O 1
ATOM 1064 N N . ALA A 1 132 ? -9.453 -14.309 -4.966 1.00 89.69 132 ALA A N 1
ATOM 1065 C CA . ALA A 1 132 ? -10.434 -13.305 -4.581 1.00 89.69 132 ALA A CA 1
ATOM 1066 C C . ALA A 1 132 ? -9.857 -12.390 -3.494 1.00 89.69 132 ALA A C 1
ATOM 1068 O O . ALA A 1 132 ? -9.057 -12.826 -2.667 1.00 89.69 132 ALA A O 1
ATOM 1069 N N . SER A 1 133 ? -10.319 -11.137 -3.464 1.00 86.56 133 SER A N 1
ATOM 1070 C CA . SER A 1 133 ? -10.005 -10.217 -2.367 1.00 86.56 133 SER A CA 1
ATOM 1071 C C . SER A 1 133 ? -10.480 -10.818 -1.035 1.00 86.56 133 SER A C 1
ATOM 1073 O O . SER A 1 133 ? -11.629 -11.261 -0.961 1.00 86.56 133 SER A O 1
ATOM 1075 N N . PRO A 1 134 ? -9.657 -10.792 0.026 1.00 89.38 134 PRO A N 1
ATOM 1076 C CA . PRO A 1 134 ? -10.004 -11.388 1.310 1.00 89.38 134 PRO A CA 1
ATOM 1077 C C . PRO A 1 134 ? -11.127 -10.603 2.008 1.00 89.38 134 PRO A C 1
ATOM 1079 O O . PRO A 1 134 ? -11.132 -9.364 2.003 1.00 89.38 134 PRO A O 1
ATOM 1082 N N . SER A 1 135 ? -12.058 -11.333 2.632 1.00 89.50 135 SER A N 1
ATOM 1083 C CA . SER A 1 135 ? -12.936 -10.787 3.677 1.00 89.50 135 SER A CA 1
ATOM 1084 C C . SER A 1 135 ? -12.226 -10.877 5.027 1.00 89.50 135 SER A C 1
ATOM 1086 O O . SER A 1 135 ? -11.378 -11.744 5.216 1.00 89.50 135 SER A O 1
ATOM 1088 N N . ILE A 1 136 ? -12.554 -9.969 5.946 1.00 93.88 136 ILE A N 1
ATOM 1089 C CA . ILE A 1 136 ? -12.066 -10.005 7.329 1.00 93.88 136 ILE A CA 1
ATOM 1090 C C . ILE A 1 136 ? -13.287 -9.854 8.226 1.00 93.88 136 ILE A C 1
ATOM 1092 O O . ILE A 1 136 ? -13.764 -8.732 8.437 1.00 93.88 136 ILE A O 1
ATOM 1096 N N . ASP A 1 137 ? -13.779 -10.983 8.723 1.00 90.31 137 ASP A N 1
ATOM 1097 C CA . ASP A 1 137 ? -14.946 -11.060 9.600 1.00 90.31 137 ASP A CA 1
ATOM 1098 C C . ASP A 1 137 ? -14.511 -11.113 11.076 1.00 90.31 137 ASP A C 1
ATOM 1100 O O . ASP A 1 137 ? -15.225 -10.627 11.959 1.00 90.31 137 ASP A O 1
ATOM 1104 N N . GLY A 1 138 ? -13.296 -11.608 11.343 1.00 89.81 138 GLY A N 1
ATOM 1105 C CA . GLY A 1 138 ? -12.642 -11.545 12.648 1.00 89.81 138 GLY A CA 1
ATOM 1106 C C . GLY A 1 138 ? -11.112 -11.508 12.582 1.00 89.81 138 GLY A C 1
ATOM 1107 O O . GLY A 1 138 ? -10.503 -11.555 11.516 1.00 89.81 138 GLY A O 1
ATOM 1108 N N . GLU A 1 139 ? -10.469 -11.443 13.753 1.00 89.12 139 GLU A N 1
ATOM 1109 C CA . GLU A 1 139 ? -9.000 -11.369 13.851 1.00 89.12 139 GLU A CA 1
ATOM 1110 C C . GLU A 1 139 ? -8.292 -12.599 13.260 1.00 89.12 139 GLU A C 1
ATOM 1112 O O . GLU A 1 139 ? -7.186 -12.476 12.742 1.00 89.12 139 GLU A O 1
ATOM 1117 N N . GLY A 1 140 ? -8.946 -13.767 13.270 1.00 92.50 140 GLY A N 1
ATOM 1118 C CA . GLY A 1 140 ? -8.420 -14.991 12.656 1.00 92.50 140 GLY A CA 1
ATOM 1119 C C . GLY A 1 140 ? -8.219 -14.897 11.138 1.00 92.50 140 GLY A C 1
ATOM 1120 O O . GLY A 1 140 ? -7.396 -15.628 10.594 1.00 92.50 140 GLY A O 1
ATOM 1121 N N . ASP A 1 141 ? -8.900 -13.966 10.464 1.00 96.06 141 ASP A N 1
ATOM 1122 C CA . ASP A 1 141 ? -8.799 -13.775 9.011 1.00 96.06 141 ASP A CA 1
ATOM 1123 C C . ASP A 1 141 ? -7.641 -12.845 8.612 1.00 96.06 141 ASP A C 1
ATOM 1125 O O . ASP A 1 141 ? -7.304 -12.725 7.430 1.00 96.06 141 ASP A O 1
ATOM 1129 N N . ILE A 1 142 ? -7.018 -12.166 9.585 1.00 96.38 142 ILE A N 1
ATOM 1130 C CA . ILE A 1 142 ? -5.986 -11.155 9.325 1.00 96.38 142 ILE A CA 1
ATOM 1131 C C . ILE A 1 142 ? -4.775 -11.780 8.636 1.00 96.38 142 ILE A C 1
ATOM 1133 O O . ILE A 1 142 ? -4.297 -11.216 7.657 1.00 96.38 142 ILE A O 1
ATOM 1137 N N . GLU A 1 143 ? -4.304 -12.946 9.083 1.00 96.62 143 GLU A N 1
ATOM 1138 C CA .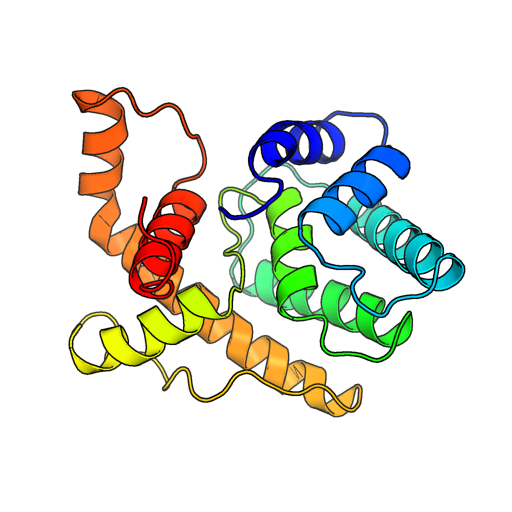 GLU A 1 143 ? -3.120 -13.581 8.487 1.00 96.62 143 GLU A CA 1
ATOM 1139 C C . GLU A 1 143 ? -3.356 -13.964 7.020 1.00 96.62 143 GLU A C 1
ATOM 1141 O O . GLU A 1 143 ? -2.500 -13.737 6.165 1.00 96.62 143 GLU A O 1
ATOM 1146 N N . ALA A 1 144 ? -4.551 -14.462 6.690 1.00 96.00 144 ALA A N 1
ATOM 1147 C CA . ALA A 1 144 ? -4.919 -14.751 5.307 1.00 96.00 144 ALA A CA 1
ATOM 1148 C C . ALA A 1 144 ? -4.965 -13.468 4.458 1.00 96.00 144 ALA A C 1
ATOM 1150 O O . ALA A 1 144 ? -4.470 -13.447 3.327 1.00 96.00 144 ALA A O 1
ATOM 1151 N N . ALA A 1 145 ? -5.503 -12.374 5.009 1.00 97.25 145 ALA A N 1
ATOM 1152 C CA . ALA A 1 145 ? -5.529 -11.083 4.331 1.00 97.25 145 ALA A CA 1
ATOM 1153 C C . ALA A 1 145 ? -4.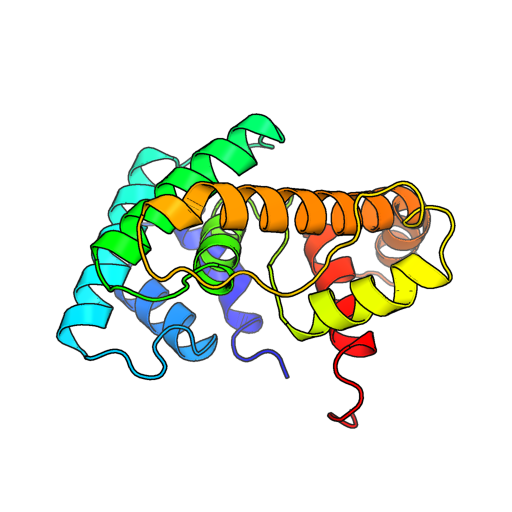125 -10.489 4.125 1.00 97.25 145 ALA A C 1
ATOM 1155 O O . ALA A 1 145 ? -3.845 -9.924 3.066 1.00 97.25 145 ALA A O 1
ATOM 1156 N N . VAL A 1 146 ? -3.229 -10.658 5.101 1.00 97.88 146 VAL A N 1
ATOM 1157 C CA . VAL A 1 146 ? -1.812 -10.286 5.005 1.00 97.88 146 VAL A CA 1
ATOM 1158 C C . VAL A 1 146 ? -1.130 -11.116 3.922 1.00 97.88 146 VAL A C 1
ATOM 1160 O O . VAL A 1 146 ? -0.490 -10.546 3.043 1.00 97.88 146 VAL A O 1
ATOM 1163 N N . GLY A 1 147 ? -1.306 -12.440 3.919 1.00 97.75 147 GLY A N 1
ATOM 1164 C CA . GLY A 1 147 ? -0.752 -13.324 2.890 1.00 97.75 147 GLY A CA 1
ATOM 1165 C C . GLY A 1 147 ? -1.197 -12.936 1.477 1.00 97.75 147 GLY A C 1
ATOM 1166 O O . GLY A 1 147 ? -0.367 -12.844 0.571 1.00 97.75 147 GLY A O 1
ATOM 1167 N N . HIS A 1 148 ? -2.483 -12.618 1.303 1.00 98.00 148 HIS A N 1
ATOM 1168 C CA . HIS A 1 148 ? -3.007 -12.100 0.039 1.00 98.00 148 HIS A CA 1
ATOM 1169 C C . HIS A 1 148 ? -2.346 -10.773 -0.360 1.00 98.00 148 HIS A C 1
ATOM 1171 O O . HIS A 1 148 ? -1.897 -10.628 -1.498 1.00 98.00 148 HIS A O 1
ATOM 1177 N N . TYR A 1 149 ? -2.254 -9.811 0.565 1.00 98.19 149 TYR A N 1
ATOM 1178 C CA . TYR A 1 149 ? -1.615 -8.523 0.297 1.00 98.19 149 TYR A CA 1
ATOM 1179 C C . TYR A 1 149 ? -0.131 -8.673 -0.062 1.00 98.19 149 TYR A C 1
ATOM 1181 O O . TYR A 1 149 ? 0.327 -8.014 -0.990 1.00 98.19 149 TYR A O 1
ATOM 1189 N N . MET A 1 150 ? 0.610 -9.558 0.609 1.00 98.38 150 MET A N 1
ATOM 1190 C CA . MET A 1 150 ? 2.023 -9.795 0.298 1.00 98.38 150 MET A CA 1
ATOM 1191 C C . MET A 1 150 ? 2.208 -10.415 -1.092 1.00 98.38 150 MET A C 1
ATOM 1193 O O . MET A 1 150 ? 3.096 -9.992 -1.825 1.00 98.38 150 MET A O 1
ATOM 1197 N N . ASN A 1 151 ? 1.332 -11.336 -1.511 1.00 97.94 151 ASN A N 1
ATOM 1198 C CA . ASN A 1 151 ? 1.351 -11.860 -2.882 1.00 97.94 151 ASN A CA 1
ATOM 1199 C C . ASN A 1 151 ? 1.054 -10.758 -3.918 1.00 97.94 151 ASN A C 1
ATOM 1201 O O . ASN A 1 151 ? 1.776 -10.612 -4.903 1.00 97.94 151 ASN A O 1
ATOM 1205 N N . TYR A 1 152 ? 0.027 -9.937 -3.666 1.00 98.06 152 TYR A N 1
ATOM 1206 C CA . TYR A 1 152 ? -0.299 -8.768 -4.490 1.00 98.06 152 TYR A CA 1
ATOM 1207 C C . TYR A 1 152 ? 0.888 -7.797 -4.597 1.00 98.06 152 TYR A C 1
ATOM 1209 O O . TYR A 1 152 ? 1.254 -7.373 -5.694 1.00 98.06 152 TYR A O 1
ATOM 1217 N N . HIS A 1 153 ? 1.511 -7.468 -3.463 1.00 97.75 153 HIS A N 1
ATOM 1218 C CA . HIS A 1 153 ? 2.670 -6.579 -3.383 1.00 97.75 153 HIS A CA 1
ATOM 1219 C C . HIS A 1 153 ? 3.831 -7.129 -4.214 1.00 97.75 153 HIS A C 1
ATOM 1221 O O . HIS A 1 153 ? 4.368 -6.412 -5.060 1.00 97.75 153 HIS A O 1
ATOM 1227 N N . ALA A 1 154 ? 4.145 -8.415 -4.058 1.00 97.38 154 ALA A N 1
ATOM 1228 C CA . ALA A 1 154 ? 5.237 -9.062 -4.769 1.00 97.38 154 ALA A CA 1
ATOM 1229 C C . ALA A 1 154 ? 5.019 -9.087 -6.295 1.00 97.38 154 ALA A C 1
ATOM 1231 O O . ALA A 1 154 ? 5.954 -8.802 -7.045 1.00 97.38 154 ALA A O 1
ATOM 1232 N N . MET A 1 155 ? 3.788 -9.324 -6.770 1.00 97.62 155 MET A N 1
ATOM 1233 C CA . MET A 1 155 ? 3.455 -9.236 -8.201 1.00 97.62 155 MET A CA 1
ATOM 1234 C C . MET A 1 155 ? 3.689 -7.829 -8.765 1.00 97.62 155 MET A C 1
ATOM 1236 O O . MET A 1 155 ? 4.316 -7.673 -9.813 1.00 97.62 155 MET A O 1
ATOM 1240 N N . VAL A 1 156 ? 3.227 -6.784 -8.068 1.00 97.12 156 VAL A N 1
ATOM 1241 C CA . VAL A 1 156 ? 3.435 -5.398 -8.524 1.00 97.12 156 VAL A CA 1
ATOM 1242 C C . VAL A 1 156 ? 4.919 -5.032 -8.512 1.00 97.12 156 VAL A C 1
ATOM 1244 O O . VAL A 1 156 ? 5.419 -4.426 -9.463 1.00 97.12 156 VAL A O 1
ATOM 1247 N N . ARG A 1 157 ? 5.657 -5.444 -7.475 1.00 96.56 157 ARG A N 1
ATOM 1248 C CA . ARG A 1 157 ? 7.109 -5.240 -7.407 1.00 96.56 157 ARG A CA 1
ATOM 1249 C C . ARG A 1 157 ? 7.847 -5.987 -8.513 1.00 96.56 157 ARG A C 1
ATOM 1251 O O . ARG A 1 157 ? 8.791 -5.424 -9.064 1.00 96.56 157 ARG A O 1
ATOM 1258 N N . ARG A 1 158 ? 7.401 -7.188 -8.904 1.00 96.31 158 ARG A N 1
ATOM 1259 C CA . ARG A 1 158 ? 7.972 -7.908 -10.053 1.00 96.31 158 ARG A CA 1
ATOM 1260 C C . ARG A 1 158 ? 7.849 -7.086 -11.331 1.00 96.31 158 ARG A C 1
ATOM 1262 O O . ARG A 1 158 ? 8.855 -6.900 -12.012 1.00 96.31 158 ARG A O 1
ATOM 1269 N N . LEU A 1 159 ? 6.662 -6.544 -11.611 1.00 96.00 159 LEU A N 1
ATOM 1270 C CA . LEU A 1 159 ? 6.432 -5.683 -12.776 1.00 96.00 159 LEU A CA 1
ATOM 1271 C C . LEU A 1 159 ? 7.289 -4.415 -12.731 1.00 96.00 159 LEU A C 1
ATOM 1273 O O . LEU A 1 159 ? 7.877 -4.026 -13.738 1.00 96.00 159 LEU A O 1
ATOM 1277 N N . GLN A 1 160 ? 7.422 -3.789 -11.559 1.00 95.19 160 GLN A N 1
ATOM 1278 C CA . GLN A 1 160 ? 8.310 -2.639 -11.393 1.00 95.19 160 GLN A CA 1
ATOM 1279 C C . GLN A 1 160 ? 9.767 -2.988 -11.723 1.00 95.19 160 GLN A C 1
ATOM 1281 O O . GLN A 1 160 ? 10.424 -2.246 -12.451 1.00 95.19 160 GLN A O 1
ATOM 1286 N N . THR A 1 161 ? 10.282 -4.107 -11.207 1.00 95.00 161 THR A N 1
ATOM 1287 C CA . THR A 1 161 ? 11.653 -4.551 -11.487 1.00 95.00 161 THR A CA 1
ATOM 1288 C C . THR A 1 161 ? 11.848 -4.843 -12.973 1.00 95.00 161 THR A C 1
ATOM 1290 O O . THR A 1 161 ? 12.814 -4.356 -13.566 1.00 95.00 161 THR A O 1
ATOM 1293 N N . LEU A 1 162 ? 10.914 -5.577 -13.584 1.00 95.12 162 LEU A N 1
ATOM 1294 C CA . LEU A 1 162 ? 10.937 -5.932 -15.003 1.00 95.12 162 LEU A CA 1
ATOM 1295 C C . LEU A 1 162 ? 10.983 -4.690 -15.904 1.00 95.12 162 LEU A C 1
ATOM 1297 O O . LEU A 1 162 ? 11.747 -4.639 -16.868 1.00 95.12 162 LEU A O 1
ATOM 1301 N N . HIS A 1 163 ? 10.208 -3.660 -15.562 1.00 94.81 163 HIS A N 1
ATOM 1302 C CA . HIS A 1 163 ? 10.089 -2.433 -16.350 1.00 94.81 163 HIS A CA 1
ATOM 1303 C C . HIS A 1 163 ? 10.978 -1.280 -15.863 1.00 94.81 163 HIS A C 1
ATOM 1305 O O . HIS A 1 163 ? 10.842 -0.158 -16.350 1.00 94.81 163 HIS A O 1
ATOM 1311 N N . SER A 1 164 ? 11.933 -1.538 -14.964 1.00 94.50 164 SER A N 1
ATOM 1312 C CA . SER A 1 164 ? 12.843 -0.523 -14.403 1.00 94.50 164 SER A CA 1
ATOM 1313 C C . SER A 1 164 ? 13.553 0.321 -15.468 1.00 94.50 164 SER A C 1
ATOM 1315 O O . SER A 1 164 ? 13.645 1.541 -15.338 1.00 94.50 164 SER A O 1
ATOM 1317 N N . LYS A 1 165 ? 13.984 -0.293 -16.577 1.00 94.38 165 LYS A N 1
ATOM 1318 C CA . LYS A 1 165 ? 14.598 0.432 -17.701 1.00 94.38 165 LYS A CA 1
ATOM 1319 C C . LYS A 1 165 ? 13.624 1.403 -18.379 1.00 94.38 165 LYS A C 1
ATOM 1321 O O . LYS A 1 165 ? 14.013 2.522 -18.694 1.00 94.38 165 LYS A O 1
ATOM 1326 N N . LEU A 1 166 ? 12.369 0.996 -18.579 1.00 93.81 166 LEU A N 1
ATOM 1327 C CA . LEU A 1 166 ? 11.338 1.861 -19.165 1.00 93.81 166 LEU A CA 1
ATOM 1328 C C . LEU A 1 166 ? 10.980 3.013 -18.223 1.00 93.81 166 LEU A C 1
ATOM 1330 O O . LEU A 1 166 ? 10.808 4.139 -18.679 1.00 93.81 166 LEU A O 1
ATOM 1334 N N . LEU A 1 167 ? 10.923 2.753 -16.913 1.00 93.25 167 LEU A N 1
ATOM 1335 C CA . LEU A 1 167 ? 10.728 3.790 -15.896 1.00 93.25 167 LEU A CA 1
ATOM 1336 C C . LEU A 1 167 ? 11.885 4.804 -15.905 1.00 93.25 167 LEU A C 1
ATOM 1338 O O . LEU A 1 167 ? 11.653 6.012 -15.862 1.00 93.25 167 LEU A O 1
ATOM 1342 N N . GLN A 1 168 ? 13.126 4.337 -16.060 1.00 92.88 168 GLN A N 1
ATOM 1343 C CA . GLN A 1 168 ? 14.288 5.214 -16.205 1.00 92.88 168 GLN A CA 1
ATOM 1344 C C . GLN A 1 168 ? 14.249 6.040 -17.503 1.00 92.88 168 GLN A C 1
ATOM 1346 O O . GLN A 1 168 ? 14.587 7.227 -17.492 1.00 92.88 168 GLN A O 1
ATOM 1351 N N . ASP A 1 169 ? 13.820 5.448 -18.621 1.00 93.75 169 ASP A N 1
ATOM 1352 C CA . ASP A 1 169 ? 13.618 6.168 -19.885 1.00 93.75 169 ASP A CA 1
ATOM 1353 C C . ASP A 1 169 ? 12.506 7.232 -19.752 1.00 93.75 169 ASP A C 1
ATOM 1355 O O . ASP A 1 169 ? 12.666 8.347 -20.247 1.00 93.75 169 ASP A O 1
ATOM 1359 N N . LEU A 1 170 ? 11.426 6.948 -19.014 1.00 90.81 170 LEU A N 1
ATOM 1360 C CA . LEU A 1 170 ? 10.375 7.916 -18.656 1.00 90.81 170 LEU A CA 1
ATOM 1361 C C . LEU A 1 170 ? 10.945 9.150 -17.939 1.00 90.81 170 LEU A C 1
ATOM 1363 O O . LEU A 1 170 ? 10.646 10.285 -18.310 1.00 90.81 170 LEU A O 1
ATOM 1367 N N . ARG A 1 171 ? 11.831 8.941 -16.962 1.00 89.12 171 ARG A N 1
ATOM 1368 C CA . ARG A 1 171 ? 12.485 10.032 -16.218 1.00 89.12 171 ARG A CA 1
ATOM 1369 C C . ARG A 1 171 ? 13.422 10.852 -17.097 1.00 89.12 171 ARG A C 1
ATOM 1371 O O . ARG A 1 171 ? 13.403 12.077 -17.065 1.00 89.12 171 ARG A O 1
ATOM 1378 N N . THR A 1 172 ? 14.256 10.173 -17.877 1.00 91.88 172 THR A N 1
ATOM 1379 C CA . THR A 1 172 ? 15.364 10.814 -18.600 1.00 91.88 172 THR A CA 1
ATOM 1380 C C . THR A 1 172 ? 14.954 11.418 -19.939 1.00 91.88 172 THR A C 1
ATOM 1382 O O . THR A 1 172 ? 15.469 12.471 -20.302 1.00 91.88 172 THR A O 1
ATOM 1385 N N . ARG A 1 173 ? 14.032 10.785 -20.675 1.00 93.06 173 ARG A N 1
ATOM 1386 C CA . ARG A 1 173 ? 13.612 11.231 -22.017 1.00 93.06 173 ARG A CA 1
ATOM 1387 C C . ARG A 1 173 ? 12.339 12.061 -22.002 1.00 93.06 173 ARG A C 1
ATOM 1389 O O . ARG A 1 173 ? 12.176 12.926 -22.855 1.00 93.06 173 ARG A O 1
ATOM 1396 N N . HIS A 1 174 ? 11.440 11.777 -21.062 1.00 88.88 174 HIS A N 1
ATOM 1397 C CA . HIS A 1 174 ? 10.133 12.432 -20.972 1.00 88.88 174 HIS A CA 1
ATOM 1398 C C . HIS A 1 174 ? 10.024 13.391 -19.782 1.00 88.88 174 HIS A C 1
ATOM 1400 O O . HIS A 1 174 ? 8.966 13.981 -19.583 1.00 88.88 174 HIS A O 1
ATOM 1406 N N . CYS A 1 175 ? 11.114 13.581 -19.026 1.00 84.31 175 CYS A N 1
ATOM 1407 C CA . CYS A 1 175 ? 11.187 14.489 -17.881 1.00 84.31 175 CYS A CA 1
ATOM 1408 C C . CYS A 1 175 ? 10.092 14.234 -16.827 1.00 84.31 175 CYS A C 1
ATOM 1410 O O . CYS A 1 175 ? 9.628 15.174 -16.182 1.00 84.31 175 CYS A O 1
ATOM 1412 N N . GLU A 1 176 ? 9.667 12.975 -16.653 1.00 86.31 176 GLU A N 1
ATOM 1413 C CA . GLU A 1 176 ? 8.708 12.609 -15.607 1.00 86.31 176 GLU A CA 1
ATOM 1414 C C . GLU A 1 176 ? 9.317 12.873 -14.220 1.00 86.31 176 GLU A C 1
ATOM 1416 O O . GLU A 1 176 ? 10.372 12.333 -13.869 1.00 86.31 176 GLU A O 1
ATOM 1421 N N . ALA A 1 177 ? 8.642 13.712 -13.433 1.00 85.69 177 ALA A N 1
ATOM 1422 C CA . ALA A 1 177 ? 9.121 14.207 -12.145 1.00 85.69 177 ALA A CA 1
ATOM 1423 C C . ALA A 1 177 ? 8.538 13.439 -10.949 1.00 85.69 177 ALA A C 1
ATOM 1425 O O . ALA A 1 177 ? 8.985 13.635 -9.818 1.00 85.69 177 ALA A O 1
ATOM 1426 N N . TYR A 1 178 ? 7.552 12.563 -11.165 1.00 84.00 178 TYR A N 1
ATOM 1427 C CA . TYR A 1 178 ? 6.937 11.801 -10.089 1.00 84.00 178 TYR A CA 1
ATOM 1428 C C . TYR A 1 178 ? 7.966 10.863 -9.422 1.00 84.00 178 TYR A C 1
ATOM 1430 O O . TYR A 1 178 ? 8.585 10.028 -10.092 1.00 84.00 178 TYR A O 1
ATOM 1438 N N . PRO A 1 179 ? 8.200 10.969 -8.101 1.00 84.50 179 PRO A N 1
ATOM 1439 C CA . PRO A 1 179 ? 9.372 10.352 -7.476 1.00 84.50 179 PRO A CA 1
ATOM 1440 C C . PRO A 1 179 ? 9.195 8.867 -7.132 1.00 84.50 179 PRO A C 1
ATOM 1442 O O . PRO A 1 179 ? 10.183 8.203 -6.838 1.00 84.50 179 PRO A O 1
ATOM 1445 N N . TYR A 1 180 ? 7.974 8.322 -7.183 1.00 89.12 180 TYR A N 1
ATOM 1446 C CA . TYR A 1 180 ? 7.703 6.962 -6.702 1.00 89.12 180 TYR A CA 1
ATOM 1447 C C . TYR A 1 180 ? 7.332 6.006 -7.842 1.00 89.12 180 TYR A C 1
ATOM 1449 O O . TYR A 1 180 ? 6.181 5.944 -8.273 1.00 89.12 180 TYR A O 1
ATOM 1457 N N . ASP A 1 181 ? 8.307 5.220 -8.300 1.00 91.19 181 ASP A N 1
ATOM 1458 C CA . ASP A 1 181 ? 8.149 4.247 -9.395 1.00 91.19 181 ASP A CA 1
ATOM 1459 C C . ASP A 1 181 ? 7.045 3.216 -9.139 1.00 91.19 181 ASP A C 1
ATOM 1461 O O . ASP A 1 181 ? 6.237 2.927 -10.022 1.00 91.19 181 ASP A O 1
ATOM 1465 N N . VAL A 1 182 ? 6.971 2.692 -7.912 1.00 91.38 182 VAL A N 1
ATOM 1466 C CA . VAL A 1 182 ? 5.936 1.725 -7.512 1.00 91.38 182 VAL A CA 1
ATOM 1467 C C . VAL A 1 182 ? 4.530 2.270 -7.764 1.00 91.38 182 VAL A C 1
ATOM 1469 O O . VAL A 1 182 ? 3.652 1.566 -8.257 1.00 91.38 182 VAL A O 1
ATOM 1472 N N . ARG A 1 183 ? 4.332 3.568 -7.525 1.00 88.62 183 ARG A N 1
ATOM 1473 C CA . ARG A 1 183 ? 3.047 4.228 -7.722 1.00 88.62 183 ARG A CA 1
ATOM 1474 C C . ARG A 1 183 ? 2.725 4.455 -9.200 1.00 88.62 183 ARG A C 1
ATOM 1476 O O . ARG A 1 183 ? 1.549 4.452 -9.557 1.00 88.62 183 ARG A O 1
ATOM 1483 N N . ILE A 1 184 ? 3.737 4.645 -10.052 1.00 90.50 184 ILE A N 1
ATOM 1484 C CA . ILE A 1 184 ? 3.551 4.708 -11.510 1.00 90.50 184 ILE A CA 1
ATOM 1485 C C . ILE A 1 184 ? 3.000 3.366 -11.998 1.00 90.50 184 ILE A C 1
ATOM 1487 O O . ILE A 1 184 ? 1.990 3.345 -12.700 1.00 90.50 184 ILE A O 1
ATOM 1491 N N . ILE A 1 185 ? 3.592 2.250 -11.560 1.00 93.69 185 ILE A N 1
ATOM 1492 C CA . ILE A 1 185 ? 3.096 0.905 -11.888 1.00 93.69 185 ILE A CA 1
ATOM 1493 C C . ILE A 1 185 ? 1.675 0.694 -11.352 1.00 93.69 185 ILE A C 1
ATOM 1495 O O . ILE A 1 185 ? 0.795 0.314 -12.126 1.00 93.69 185 ILE A O 1
ATOM 1499 N N . ASP A 1 186 ? 1.410 1.019 -10.080 1.00 90.62 186 ASP A N 1
ATOM 1500 C CA . ASP A 1 186 ? 0.055 0.963 -9.508 1.00 90.62 186 ASP A CA 1
ATOM 1501 C C . ASP A 1 186 ? -0.945 1.744 -10.359 1.00 90.62 186 ASP A C 1
ATOM 1503 O O . ASP A 1 186 ? -2.069 1.298 -10.596 1.00 90.62 186 ASP A O 1
ATOM 1507 N N . LYS A 1 187 ? -0.550 2.932 -10.827 1.00 88.44 187 LYS A N 1
ATOM 1508 C CA . LYS A 1 187 ? -1.421 3.786 -11.621 1.00 88.44 187 LYS A CA 1
ATOM 1509 C C . LYS A 1 187 ? -1.693 3.184 -12.994 1.00 88.44 187 LYS A C 1
ATOM 1511 O O . LYS A 1 187 ? -2.850 3.172 -13.400 1.00 88.44 187 LYS A O 1
ATOM 1516 N N . LEU A 1 188 ? -0.679 2.658 -13.674 1.00 90.75 188 LEU A N 1
ATOM 1517 C CA . LEU A 1 188 ? -0.838 1.986 -14.966 1.00 90.75 188 LEU A CA 1
ATOM 1518 C C . LEU A 1 188 ? -1.757 0.765 -14.851 1.00 90.75 188 LEU A C 1
ATOM 1520 O O . LEU A 1 188 ? -2.720 0.644 -15.606 1.00 90.75 188 LEU A O 1
ATOM 1524 N N . LEU A 1 189 ? -1.533 -0.092 -13.853 1.00 93.75 189 LEU A N 1
ATOM 1525 C CA . LEU A 1 189 ? -2.392 -1.250 -13.597 1.00 93.75 189 LEU A CA 1
ATOM 1526 C C . LEU A 1 189 ? -3.820 -0.833 -13.246 1.00 93.75 189 LEU A C 1
ATOM 1528 O O . LEU A 1 189 ? -4.785 -1.448 -13.697 1.00 93.75 189 LEU A O 1
ATOM 1532 N N . TRP A 1 190 ? -3.975 0.245 -12.479 1.00 92.62 190 TRP A N 1
ATOM 1533 C CA . TRP A 1 190 ? -5.284 0.803 -12.170 1.00 92.62 190 TRP A CA 1
ATOM 1534 C C . TRP A 1 190 ? -6.007 1.268 -13.438 1.00 92.62 190 TRP A C 1
ATOM 1536 O O . TRP A 1 190 ? -7.203 1.026 -13.564 1.00 92.62 190 TRP A O 1
ATOM 1546 N N . MET A 1 191 ? -5.299 1.893 -14.385 1.00 89.12 191 MET A N 1
ATOM 1547 C CA . MET A 1 191 ? -5.859 2.322 -15.673 1.00 89.12 191 MET A CA 1
ATOM 1548 C C . MET A 1 191 ? -6.319 1.122 -16.511 1.00 89.12 191 MET A C 1
ATOM 1550 O O . MET A 1 191 ? -7.426 1.142 -17.040 1.00 89.12 191 MET A O 1
ATOM 1554 N N . ILE A 1 192 ? -5.522 0.049 -16.552 1.00 90.50 192 ILE A N 1
ATOM 1555 C CA . ILE A 1 192 ? -5.883 -1.215 -17.216 1.00 90.50 192 ILE A CA 1
ATOM 1556 C C . ILE A 1 192 ? -7.139 -1.826 -16.575 1.00 90.50 192 ILE A C 1
ATOM 1558 O O . ILE A 1 192 ? -8.070 -2.239 -17.265 1.00 90.50 192 ILE A O 1
ATOM 1562 N N . GLY A 1 193 ? -7.189 -1.867 -15.242 1.00 89.06 193 GLY A N 1
ATOM 1563 C CA . GLY A 1 193 ? -8.308 -2.443 -14.500 1.00 89.06 193 GLY A CA 1
ATOM 1564 C C . GLY A 1 193 ? -9.578 -1.585 -14.495 1.00 89.06 193 GLY A C 1
ATOM 1565 O O . GLY A 1 193 ? -10.672 -2.116 -14.278 1.00 89.06 193 GLY A O 1
ATOM 1566 N N . ASN A 1 194 ? -9.456 -0.275 -14.728 1.00 87.00 194 ASN A N 1
ATOM 1567 C CA . ASN A 1 194 ? -10.550 0.695 -14.708 1.00 87.00 194 ASN A CA 1
ATOM 1568 C C . ASN A 1 194 ? -10.979 1.132 -16.121 1.00 87.00 194 ASN A C 1
ATOM 1570 O O . ASN A 1 194 ? -11.013 2.314 -16.453 1.00 87.00 194 ASN A O 1
ATOM 1574 N N . PHE A 1 195 ? -11.387 0.167 -16.942 1.00 70.44 195 PHE A N 1
ATOM 1575 C CA . PHE A 1 195 ? -11.794 0.368 -18.341 1.00 70.44 195 PHE A CA 1
ATOM 1576 C C . PHE A 1 195 ? -13.050 1.242 -18.562 1.00 70.44 195 PHE A C 1
ATOM 1578 O O . PHE A 1 195 ? -13.445 1.458 -19.706 1.00 70.44 195 PHE A O 1
ATOM 1585 N N . ARG A 1 196 ? -13.735 1.696 -17.499 1.00 69.56 196 ARG A N 1
ATOM 1586 C CA . ARG A 1 196 ? -15.006 2.445 -17.594 1.00 69.56 196 ARG A CA 1
ATOM 1587 C C . ARG A 1 196 ? -14.867 3.960 -17.449 1.00 69.56 196 ARG A C 1
ATOM 1589 O O . ARG A 1 196 ? -15.826 4.662 -17.753 1.00 69.56 196 ARG A O 1
ATOM 1596 N N . GLU A 1 197 ? -13.729 4.474 -16.990 1.00 57.59 197 GLU A N 1
ATOM 1597 C CA . GLU A 1 197 ? -13.468 5.917 -17.019 1.00 57.59 197 GLU A CA 1
ATOM 1598 C C . GLU A 1 197 ? -12.782 6.260 -18.350 1.00 57.59 197 GLU A C 1
ATOM 1600 O O . GLU A 1 197 ? -11.584 6.045 -18.506 1.00 57.59 197 GLU A O 1
ATOM 1605 N N . ALA A 1 198 ? -13.554 6.755 -19.324 1.00 42.66 198 ALA A N 1
ATOM 1606 C CA . ALA A 1 198 ? -12.992 7.429 -20.493 1.00 42.66 198 ALA A CA 1
ATOM 1607 C C . ALA A 1 198 ? -12.242 8.687 -20.017 1.00 42.66 198 ALA A C 1
ATOM 1609 O O . ALA A 1 198 ? -12.772 9.430 -19.186 1.00 42.66 198 ALA A O 1
ATOM 1610 N N . TYR A 1 199 ? -11.005 8.859 -20.487 1.00 46.41 199 TYR A N 1
ATOM 1611 C CA . TYR A 1 199 ? -10.148 10.012 -20.189 1.00 46.41 199 TYR A CA 1
ATOM 1612 C C . TYR A 1 199 ? -10.715 11.310 -20.752 1.00 46.41 199 TYR A C 1
ATOM 1614 O O . TYR A 1 199 ? -11.223 11.272 -21.896 1.00 46.41 199 TYR A O 1
#

Organism: NCBI:txid2714601

Secondary structure (DSSP, 8-state):
--TTGGGHHHHHHHHHHS---HHHHHHHHHHTTTTTT--HHHHHHHHHHHHHHHHHH--SS---HHHHHHHHHHHHHHHHHHS-S--HHHHHHHHHHH-TTTPPPP-HHHHHHHHHHTTT-HHHHTSPP--SPPP-SSGGGHHHHHHHHHHHHHHHHHHHHHTHHHHHHHHHHS------HHHHHHHHHHHHH-TT---

Sequence (199 aa):
MQRGIFRDPQMVEMLRDGPHDPNLVRSWMRDYGLFQGITNPDRTAIVARFMRFAAAHQRVGDITEDDIRRLYTELLTALHQTVRRSWVSAASKLLWCLYPSTVVIYDAFVHRALAVMQCIDDELAGFPRIGASPSIDGEGDIEAAVGHYMNYHAMVRRLQTLHSKLLQDLRTRHCEAYPYDVRIIDKLLWMIGNFREAY